Protein AF-Q0CHE9-F1 (afdb_monomer)

pLDDT: mean 89.94, std 14.81, range [29.67, 98.56]

InterPro domains:
  IPR002575 Aminoglycoside phosphotransferase [PF01636] (65-227)
  IPR011009 Protein kinase-like domain superfamily [SSF56112] (63-227)
  IPR051678 Aminoglycoside Phosphotransferase Enzymes [PTHR21310] (54-227)

Foldseek 3Di:
DDDDDDDDDPPQPPFAQDWDPDDPVVVVVVVVLCVPQVVPFDDDVQWTDSDPWKIKRKDLPDGSLVVVVQVVCVVQHPAAAWAWPTWDDDPNMIITMTTDFDFDQQPVCVVVDDPVLVVLQVVVVVVSVVSQFPDDDPPQFEAAGPRNHWDADPPQDDPDSTDDDDRYLLVVLCSSVVNDDDDPPPDPVVVVSVCCSPVDDDDDGGDPNDDDSRQWGDDRSHTNYRD

Sequence (227 aa):
MSPSQKGPSSTALVNASKPVNDNPLNRCLVLLAIKLLRRIRPRGGPVLMLTGGHCVKYGRRIHLSEAASMRFIAQHTSIPVPKVICAFTRSGSTYIVMERIKGDMLGKGWVRRSESSKQKLLSQLAEMICEMRDLQPPKDIGIASVDGGSLFDFRVPGPSIHFGPFDTIQDFHRHLRRGMEYESGFDPEVEELFKQQSSKSWPLVFTHGDLSSLNILARGDDIVGII

Nearest PDB structures (foldseek):
  6cav-assembly4_D  TM=6.157E-01  e=1.197E-05  Staphylococcus aureus
  6ch4-assembly4_D  TM=6.709E-01  e=4.931E-05  Staphylococcus aureus
  6cav-assembly3_C  TM=6.074E-01  e=4.931E-05  Staphylococcus aureus
  3o0g-assembly1_A  TM=4.456E-01  e=2.052E-02  Homo sapiens
  6oyt-assembly2_D  TM=3.798E-01  e=4.038E-02  Homo sapiens

Organism: Aspergillus terreus (strain NIH 2624 / FGSC A1156) (NCBI:txid341663)

Solvent-accessible surface area (backbone atoms only — not comparable to full-atom values): 13454 Å² total; per-residue (Å²): 139,81,84,78,78,78,71,84,72,92,72,84,75,81,35,69,55,68,66,34,74,72,44,74,65,53,56,49,53,54,53,50,48,48,70,70,38,66,88,80,37,65,68,58,91,54,33,38,43,75,54,94,53,30,28,35,40,45,35,70,90,47,58,49,53,60,56,49,43,36,53,50,45,56,73,76,47,89,55,46,46,52,52,74,68,30,26,43,76,56,96,75,25,23,38,39,32,24,43,47,74,87,54,45,39,46,56,68,63,48,90,78,51,54,68,70,49,50,50,50,38,51,51,54,50,50,52,48,52,48,60,45,40,67,44,76,67,61,95,92,57,47,53,48,33,95,65,62,17,55,36,78,45,86,86,54,76,66,102,44,51,58,45,66,53,24,80,39,72,66,56,47,52,30,45,75,49,75,64,60,72,94,65,92,86,57,59,71,71,56,50,48,51,54,45,56,68,69,75,53,88,75,85,79,54,52,74,85,88,67,83,45,47,79,28,28,23,26,51,92,65,41,81,61,30,49,104

Structure (mmCIF, N/CA/C/O backbone):
data_AF-Q0CHE9-F1
#
_entry.id   AF-Q0CHE9-F1
#
loop_
_atom_site.group_PDB
_atom_site.id
_atom_site.type_symbol
_atom_site.label_atom_id
_atom_site.label_alt_id
_atom_site.label_comp_id
_atom_site.label_asym_id
_atom_site.label_entity_id
_atom_site.label_seq_id
_atom_site.pdbx_PDB_ins_code
_atom_site.Cartn_x
_atom_site.Cartn_y
_atom_site.Cartn_z
_atom_site.occupancy
_atom_site.B_iso_or_equiv
_atom_site.auth_seq_id
_atom_site.auth_comp_id
_atom_site.auth_asym_id
_atom_site.auth_atom_id
_atom_site.pdbx_PDB_model_num
ATOM 1 N N . MET A 1 1 ? 0.578 5.363 -47.483 1.00 36.31 1 MET A N 1
ATOM 2 C CA . MET A 1 1 ? 0.113 4.108 -46.856 1.00 36.31 1 MET A CA 1
ATOM 3 C C . MET A 1 1 ? 0.530 4.161 -45.398 1.00 36.31 1 MET A C 1
ATOM 5 O O . MET A 1 1 ? 1.701 3.980 -45.103 1.00 36.31 1 MET A O 1
ATOM 9 N N . SER A 1 2 ? -0.388 4.555 -44.519 1.00 29.67 2 SER A N 1
ATOM 10 C CA . SER A 1 2 ? -0.112 4.735 -43.090 1.00 29.67 2 SER A CA 1
ATOM 11 C C . SER A 1 2 ? -0.180 3.378 -42.382 1.00 29.67 2 SER A C 1
ATOM 13 O O . SER A 1 2 ? -1.155 2.655 -42.605 1.00 29.67 2 SER A O 1
ATOM 15 N N . PRO A 1 3 ? 0.802 2.996 -41.548 1.00 35.50 3 PRO A N 1
ATOM 16 C CA . PRO A 1 3 ? 0.704 1.763 -40.793 1.00 35.50 3 PRO A CA 1
ATOM 17 C C . PRO A 1 3 ? -0.323 1.942 -39.675 1.00 35.50 3 PRO A C 1
ATOM 19 O O . PRO A 1 3 ? -0.205 2.807 -38.809 1.00 35.50 3 PRO A O 1
ATOM 22 N N . SER A 1 4 ? -1.357 1.110 -39.748 1.00 32.66 4 SER A N 1
ATOM 23 C CA . SER A 1 4 ? -2.424 0.977 -38.767 1.00 32.66 4 SER A CA 1
ATOM 24 C C . SER A 1 4 ? -1.825 0.684 -37.389 1.00 32.66 4 SER A C 1
ATOM 26 O O . SER A 1 4 ? -1.212 -0.366 -37.188 1.00 32.66 4 SER A O 1
ATOM 28 N N . GLN A 1 5 ? -2.011 1.596 -36.432 1.00 37.44 5 GLN A N 1
ATOM 29 C CA . GLN A 1 5 ? -1.742 1.322 -35.024 1.00 37.44 5 GLN A CA 1
ATOM 30 C C . GLN A 1 5 ? -2.678 0.193 -34.579 1.00 37.44 5 GLN A C 1
ATOM 32 O O . GLN A 1 5 ? -3.894 0.370 -34.487 1.00 37.44 5 GLN A O 1
ATOM 37 N N . LYS A 1 6 ? -2.116 -0.998 -34.356 1.00 36.12 6 LYS A N 1
ATOM 38 C CA . LYS A 1 6 ? -2.810 -2.080 -33.658 1.00 36.12 6 LYS A CA 1
ATOM 39 C C . LYS A 1 6 ? -3.107 -1.584 -32.245 1.00 36.12 6 LYS A C 1
ATOM 41 O O . LYS A 1 6 ? -2.185 -1.304 -31.483 1.00 36.12 6 LYS A O 1
ATOM 46 N N . GLY A 1 7 ? -4.393 -1.457 -31.922 1.00 35.84 7 GLY A N 1
ATOM 47 C CA . GLY A 1 7 ? -4.844 -1.249 -30.549 1.00 35.84 7 GLY A CA 1
ATOM 48 C C . GLY A 1 7 ? -4.351 -2.378 -29.632 1.00 35.84 7 GLY A C 1
ATOM 49 O O . GLY A 1 7 ? -3.999 -3.456 -30.123 1.00 35.84 7 GLY A O 1
ATOM 50 N N . PRO A 1 8 ? -4.297 -2.145 -28.311 1.00 34.53 8 PRO A N 1
ATOM 51 C CA . PRO A 1 8 ? -3.789 -3.133 -27.372 1.00 34.53 8 PRO A CA 1
ATOM 52 C C . PRO A 1 8 ? -4.601 -4.432 -27.469 1.00 34.53 8 PRO A C 1
ATOM 54 O O . PRO A 1 8 ? -5.832 -4.427 -27.422 1.00 34.53 8 PRO A O 1
ATOM 57 N N . SER A 1 9 ? -3.871 -5.536 -27.643 1.00 30.81 9 SER A N 1
ATOM 58 C CA . SER A 1 9 ? -4.376 -6.909 -27.679 1.00 30.81 9 SER A CA 1
ATOM 59 C C . SER A 1 9 ? -5.219 -7.220 -26.436 1.00 30.81 9 SER A C 1
ATOM 61 O O . SER A 1 9 ? -4.880 -6.816 -25.325 1.00 30.81 9 SER A O 1
ATOM 63 N N . SER A 1 10 ? -6.312 -7.965 -26.616 1.00 34.88 10 SER A N 1
ATOM 64 C CA . SER A 1 10 ? -7.342 -8.265 -25.611 1.00 34.88 10 SER A CA 1
ATOM 65 C C . SER A 1 10 ? -6.911 -9.249 -24.506 1.00 34.88 10 SER A C 1
ATOM 67 O O . SER A 1 10 ? -7.737 -9.992 -23.977 1.00 34.88 10 SER A O 1
ATOM 69 N N . THR A 1 11 ? -5.631 -9.284 -24.144 1.00 34.69 11 THR A N 1
ATOM 70 C CA . THR A 1 11 ? -5.063 -10.166 -23.110 1.00 34.69 11 THR A CA 1
ATOM 71 C C . THR A 1 11 ? -5.072 -9.558 -21.699 1.00 34.69 11 THR A C 1
ATOM 73 O O . THR A 1 11 ? -4.762 -10.248 -20.735 1.00 34.69 11 THR A O 1
ATOM 76 N N . ALA A 1 12 ? -5.512 -8.306 -21.531 1.00 37.25 12 ALA A N 1
ATOM 77 C CA . ALA A 1 12 ? -5.485 -7.582 -20.250 1.00 37.25 12 ALA A CA 1
ATOM 78 C C . ALA A 1 12 ? -6.557 -7.995 -19.207 1.00 37.25 12 ALA A C 1
ATOM 80 O O . ALA A 1 12 ? -6.624 -7.401 -18.134 1.00 37.25 12 ALA A O 1
ATOM 81 N N . LEU A 1 13 ? -7.406 -8.994 -19.483 1.00 38.00 13 LEU A N 1
ATOM 82 C CA . LEU A 1 13 ? -8.489 -9.417 -18.572 1.00 38.00 13 LEU A CA 1
ATOM 83 C C . LEU A 1 13 ? -8.139 -10.600 -17.651 1.00 38.00 13 LEU A C 1
ATOM 85 O O . LEU A 1 13 ? -8.986 -11.018 -16.864 1.00 38.00 13 LEU A O 1
ATOM 89 N N . VAL A 1 14 ? -6.925 -11.152 -17.723 1.00 45.91 14 VAL A N 1
ATOM 90 C CA . VAL A 1 14 ? -6.601 -12.422 -17.040 1.00 45.91 14 VAL A CA 1
ATOM 91 C C . VAL A 1 14 ? -6.345 -12.257 -15.529 1.00 45.91 14 VAL A C 1
ATOM 93 O O . VAL A 1 14 ? -6.576 -13.195 -14.771 1.00 45.91 14 VAL A O 1
ATOM 96 N N . ASN A 1 15 ? -6.001 -11.056 -15.053 1.00 60.44 15 ASN A N 1
ATOM 97 C CA . ASN A 1 15 ? -5.525 -10.837 -13.680 1.00 60.44 15 ASN A CA 1
ATOM 98 C C . ASN A 1 15 ? -6.320 -9.750 -12.937 1.00 60.44 15 ASN A C 1
ATOM 100 O O . ASN A 1 15 ? -5.794 -8.693 -12.598 1.00 60.44 15 ASN A O 1
ATOM 104 N N . ALA A 1 16 ? -7.615 -9.986 -12.713 1.00 74.19 16 ALA A N 1
ATOM 105 C CA . ALA A 1 16 ? -8.427 -9.126 -11.853 1.00 74.19 16 ALA A CA 1
ATOM 106 C C . ALA A 1 16 ? -8.504 -9.691 -10.426 1.00 74.19 16 ALA A C 1
ATOM 108 O O . ALA A 1 16 ? -8.887 -10.847 -10.219 1.00 74.19 16 ALA A O 1
ATOM 109 N N . SER A 1 17 ? -8.198 -8.849 -9.437 1.00 87.12 17 SER A N 1
ATOM 110 C CA . SER A 1 17 ? -8.283 -9.191 -8.016 1.00 87.12 17 SER A CA 1
ATOM 111 C C . SER A 1 17 ? -9.635 -9.785 -7.653 1.00 87.12 17 SER A C 1
ATOM 113 O O . SER A 1 17 ? -10.692 -9.215 -7.937 1.00 87.12 17 SER A O 1
ATOM 115 N N . LYS A 1 18 ? -9.595 -10.935 -6.980 1.00 93.00 18 LYS A N 1
ATOM 116 C CA . LYS A 1 18 ? -10.798 -11.677 -6.608 1.00 93.00 18 LYS A CA 1
ATOM 117 C C . LYS A 1 18 ? -11.486 -11.042 -5.392 1.00 93.00 18 LYS A C 1
ATOM 119 O O . LYS A 1 18 ? -10.805 -10.560 -4.483 1.00 93.00 18 LYS A O 1
ATOM 124 N N . PRO A 1 19 ? -12.828 -11.087 -5.325 1.00 95.38 19 PRO A N 1
ATOM 125 C CA . PRO A 1 19 ? -13.565 -10.758 -4.112 1.00 95.38 19 PRO A CA 1
ATOM 126 C C . PRO A 1 19 ? -13.130 -11.620 -2.915 1.00 95.38 19 PRO A C 1
ATOM 128 O O . PRO A 1 19 ? -12.637 -12.738 -3.071 1.00 95.38 19 PRO A O 1
ATOM 131 N N . VAL A 1 20 ? -13.351 -11.116 -1.702 1.00 96.94 20 VAL A N 1
ATOM 132 C CA . VAL A 1 20 ? -13.018 -11.790 -0.438 1.00 96.94 20 VAL A CA 1
ATOM 133 C C . VAL A 1 20 ? -14.298 -11.996 0.355 1.00 96.94 20 VAL A C 1
ATOM 135 O O . VAL A 1 20 ? -15.003 -11.027 0.623 1.00 96.94 20 VAL A O 1
ATOM 138 N N . ASN A 1 21 ? -14.594 -13.239 0.750 1.00 96.25 21 ASN A N 1
ATOM 139 C CA . ASN A 1 21 ? -15.812 -13.599 1.493 1.00 96.25 21 ASN A CA 1
ATOM 140 C C . ASN A 1 21 ? -17.092 -13.006 0.874 1.00 96.25 21 ASN A C 1
ATOM 142 O O . ASN A 1 21 ? -17.998 -12.551 1.575 1.00 96.25 21 ASN A O 1
ATOM 146 N N . ASP A 1 22 ? -17.156 -12.991 -0.455 1.00 95.94 22 ASP A N 1
ATOM 147 C CA . ASP A 1 22 ? -18.251 -12.391 -1.199 1.00 95.94 22 ASP A CA 1
ATOM 148 C C . ASP A 1 22 ? -19.427 -13.363 -1.323 1.00 95.94 22 ASP A C 1
ATOM 150 O O . ASP A 1 22 ? -19.391 -14.325 -2.086 1.00 95.94 22 ASP A O 1
ATOM 154 N N . ASN A 1 23 ? -20.476 -13.120 -0.542 1.00 95.81 23 ASN A N 1
ATOM 155 C CA . ASN A 1 23 ? -21.711 -13.892 -0.581 1.00 95.81 23 ASN A CA 1
ATOM 156 C C . ASN A 1 23 ? -22.932 -12.978 -0.352 1.00 95.81 23 ASN A C 1
ATOM 158 O O . ASN A 1 23 ? -22.783 -11.855 0.151 1.00 95.81 23 ASN A O 1
ATOM 162 N N . PRO A 1 24 ? -24.154 -13.423 -0.710 1.00 96.06 24 PRO A N 1
ATOM 163 C CA . PRO A 1 24 ? -25.357 -12.594 -0.616 1.00 96.06 24 PRO A CA 1
ATOM 164 C C . PRO A 1 24 ? -25.622 -12.035 0.787 1.00 96.06 24 PRO A C 1
ATOM 166 O O . PRO A 1 24 ? -26.036 -10.880 0.912 1.00 96.06 24 PRO A O 1
ATOM 169 N N . LEU A 1 25 ? -25.337 -12.818 1.832 1.00 96.12 25 LEU A N 1
ATOM 170 C CA . LEU A 1 25 ? -25.510 -12.405 3.222 1.00 96.12 25 LEU A CA 1
ATOM 171 C C . LEU A 1 25 ? -24.563 -11.250 3.567 1.00 96.12 25 LEU A C 1
ATOM 173 O O . LEU A 1 25 ? -25.020 -10.190 3.990 1.00 96.12 25 LEU A O 1
ATOM 177 N N . ASN A 1 26 ? -23.266 -11.408 3.303 1.00 95.19 26 ASN A N 1
ATOM 178 C CA . ASN A 1 26 ? -22.257 -10.380 3.552 1.00 95.19 26 ASN A CA 1
ATOM 179 C C . ASN A 1 26 ? -22.551 -9.099 2.767 1.00 95.19 26 ASN A C 1
ATOM 181 O O . ASN A 1 26 ? -22.515 -8.006 3.334 1.00 95.19 26 ASN A O 1
ATOM 185 N N . ARG A 1 27 ? -22.926 -9.216 1.488 1.00 96.88 27 ARG A N 1
ATOM 186 C CA . ARG A 1 27 ? -23.344 -8.062 0.677 1.00 96.88 27 ARG A CA 1
ATOM 187 C C . ARG A 1 27 ? -24.521 -7.327 1.315 1.00 96.88 27 ARG A C 1
ATOM 189 O O . ARG A 1 27 ? -24.499 -6.100 1.410 1.00 96.88 27 ARG A O 1
ATOM 196 N N . CYS A 1 28 ? -25.548 -8.063 1.739 1.00 97.25 28 CYS A N 1
ATOM 197 C CA . CYS A 1 28 ? -26.735 -7.489 2.366 1.00 97.25 28 CYS A CA 1
ATOM 198 C C . CYS A 1 28 ? -26.383 -6.773 3.679 1.00 97.25 28 CYS A C 1
ATOM 200 O O . CYS A 1 28 ? -26.715 -5.596 3.839 1.00 97.25 28 CYS A O 1
ATOM 202 N N . LEU A 1 29 ? -25.635 -7.439 4.565 1.00 96.88 29 LEU A N 1
ATOM 203 C CA . LEU A 1 29 ? -25.213 -6.900 5.860 1.00 96.88 29 LEU A CA 1
ATOM 204 C C . LEU A 1 29 ? -24.399 -5.612 5.712 1.00 96.88 29 LEU A C 1
ATOM 206 O O . LEU A 1 29 ? -24.681 -4.629 6.393 1.00 96.88 29 LEU A O 1
ATOM 210 N N . VAL A 1 30 ? -23.432 -5.579 4.792 1.00 97.06 30 VAL A N 1
ATOM 211 C CA . VAL A 1 30 ? -22.589 -4.394 4.565 1.00 97.06 30 VAL A CA 1
ATOM 212 C C . VAL A 1 30 ? -23.412 -3.209 4.079 1.00 97.06 30 VAL A C 1
ATOM 214 O O . VAL A 1 30 ? -23.264 -2.094 4.580 1.00 97.06 30 VAL A O 1
ATOM 217 N N . LEU A 1 31 ? -24.313 -3.428 3.125 1.00 97.38 31 LEU A N 1
ATOM 218 C CA . LEU A 1 31 ? -25.124 -2.350 2.563 1.00 97.38 31 LEU A CA 1
ATOM 219 C C . LEU A 1 31 ? -26.165 -1.838 3.555 1.00 97.38 31 LEU A C 1
ATOM 221 O O . LEU A 1 31 ? -26.396 -0.630 3.625 1.00 97.38 31 LEU A O 1
ATOM 225 N N . LEU A 1 32 ? -26.753 -2.735 4.348 1.00 97.19 32 LEU A N 1
ATOM 226 C CA . LEU A 1 32 ? -27.648 -2.374 5.439 1.00 97.19 32 LEU A CA 1
ATOM 227 C C . LEU A 1 32 ? -26.900 -1.573 6.512 1.00 97.19 32 LEU A C 1
ATOM 229 O O . LEU A 1 32 ? -27.356 -0.491 6.884 1.00 97.19 32 LEU A O 1
ATOM 233 N N . ALA A 1 33 ? -25.712 -2.024 6.925 1.00 96.75 33 ALA A N 1
ATOM 234 C CA . ALA A 1 33 ? -24.865 -1.303 7.870 1.00 96.75 33 ALA A CA 1
ATOM 235 C C . ALA A 1 33 ? -24.508 0.099 7.354 1.00 96.75 33 ALA A C 1
ATOM 237 O O . ALA A 1 33 ? -24.678 1.076 8.076 1.00 96.75 33 ALA A O 1
ATOM 238 N N . ILE A 1 34 ? -24.107 0.246 6.086 1.00 96.69 34 ILE A N 1
ATOM 239 C CA . ILE A 1 34 ? -23.849 1.565 5.485 1.00 96.69 34 ILE A CA 1
ATOM 240 C C . ILE A 1 34 ? -25.116 2.426 5.494 1.00 96.69 34 ILE A C 1
ATOM 242 O O . ILE A 1 34 ? -25.058 3.594 5.878 1.00 96.69 34 ILE A O 1
ATOM 246 N N . LYS A 1 35 ? -26.266 1.877 5.085 1.00 96.56 35 LYS A N 1
ATOM 247 C CA . LYS A 1 35 ? -27.534 2.620 5.021 1.00 96.56 35 LYS A CA 1
ATOM 248 C C . LYS A 1 35 ? -27.931 3.180 6.388 1.00 96.56 35 LYS A C 1
ATOM 250 O O . LYS A 1 35 ? -28.336 4.341 6.451 1.00 96.56 35 LYS A O 1
ATOM 255 N N . LEU A 1 36 ? -27.786 2.378 7.443 1.00 96.81 36 LEU A N 1
ATOM 256 C CA . LEU A 1 36 ? -28.131 2.745 8.817 1.00 96.81 36 LEU A CA 1
ATOM 257 C C . LEU A 1 36 ? -27.099 3.689 9.449 1.00 96.81 36 LEU A C 1
ATOM 259 O O . LEU A 1 36 ? -27.465 4.666 10.095 1.00 96.81 36 LEU A O 1
ATOM 263 N N . LEU A 1 37 ? -25.806 3.427 9.245 1.00 96.19 37 LEU A N 1
ATOM 264 C CA . LEU A 1 37 ? -24.739 4.065 10.017 1.00 96.19 37 LEU A CA 1
ATOM 265 C C . LEU A 1 37 ? -24.151 5.319 9.364 1.00 96.19 37 LEU A C 1
ATOM 267 O O . LEU A 1 37 ? -23.598 6.159 10.071 1.00 96.19 37 LEU A O 1
ATOM 271 N N . ARG A 1 38 ? -24.278 5.498 8.040 1.00 94.44 38 ARG A N 1
ATOM 272 C CA . ARG A 1 38 ? -23.602 6.592 7.306 1.00 94.44 38 ARG A CA 1
ATOM 273 C C . ARG A 1 38 ? -23.920 8.008 7.796 1.00 94.44 38 ARG A C 1
ATOM 275 O O . ARG A 1 38 ? -23.158 8.914 7.489 1.00 94.44 38 ARG A O 1
ATOM 282 N N . ARG A 1 39 ? -25.055 8.208 8.478 1.00 92.94 39 ARG A N 1
ATOM 283 C CA . ARG A 1 39 ? -25.493 9.519 8.994 1.00 92.94 39 ARG A CA 1
ATOM 284 C C . ARG A 1 39 ? -25.040 9.796 10.427 1.00 92.94 39 ARG A C 1
ATOM 286 O O . ARG A 1 39 ? -25.032 10.949 10.829 1.00 92.94 39 ARG A O 1
ATOM 293 N N . ILE A 1 40 ? -24.701 8.755 11.184 1.00 94.19 40 ILE A N 1
ATOM 294 C CA . ILE A 1 40 ? -24.434 8.847 12.629 1.00 94.19 40 ILE A CA 1
ATOM 295 C C . ILE A 1 40 ? -22.995 8.486 12.994 1.00 94.19 40 ILE A C 1
ATOM 297 O O . ILE A 1 40 ? -22.539 8.787 14.093 1.00 94.19 40 ILE A O 1
ATOM 301 N N . ARG A 1 41 ? -22.270 7.809 12.098 1.00 93.44 41 ARG A N 1
ATOM 302 C CA . ARG A 1 41 ? -20.895 7.382 12.343 1.00 93.44 41 ARG A CA 1
ATOM 303 C C . ARG A 1 41 ? -19.886 8.289 11.641 1.00 93.44 41 ARG A C 1
ATOM 305 O O . ARG A 1 41 ? -20.161 8.756 10.536 1.00 93.44 41 ARG A O 1
ATOM 312 N N . PRO A 1 42 ? -18.691 8.476 12.236 1.00 90.12 42 PRO A N 1
ATOM 313 C CA . PRO A 1 42 ? -17.615 9.227 11.606 1.00 90.12 42 PRO A CA 1
ATOM 314 C C . PRO A 1 42 ? -17.239 8.664 10.233 1.00 90.12 42 PRO A C 1
ATOM 316 O O . PRO A 1 42 ? -17.166 7.443 10.040 1.00 90.12 42 PRO A O 1
ATOM 319 N N . ARG A 1 43 ? -16.941 9.575 9.305 1.00 90.31 43 ARG A N 1
ATOM 320 C CA . ARG A 1 43 ? -16.473 9.274 7.954 1.00 90.31 43 ARG A CA 1
ATOM 321 C C . ARG A 1 43 ? -15.207 10.076 7.661 1.00 90.31 43 ARG A C 1
ATOM 323 O O . ARG A 1 43 ? -15.172 11.272 7.924 1.00 90.31 43 ARG A O 1
ATOM 330 N N . GLY A 1 44 ? -14.201 9.423 7.089 1.00 84.38 44 GLY A N 1
ATOM 331 C CA . GLY A 1 44 ? -13.000 10.061 6.549 1.00 84.38 44 GLY A CA 1
ATOM 332 C C . GLY A 1 44 ? -12.853 9.684 5.081 1.00 84.38 44 GLY A C 1
ATOM 333 O O .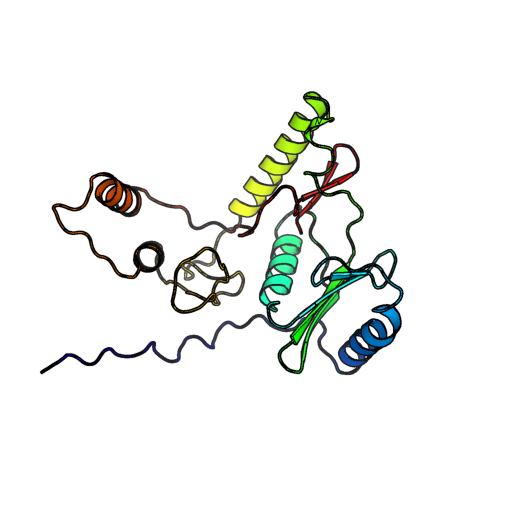 GLY A 1 44 ? -12.614 8.519 4.770 1.00 84.38 44 GLY A O 1
ATOM 334 N N . GLY A 1 45 ? -13.065 10.637 4.169 1.00 88.88 45 GLY A N 1
ATOM 335 C CA . GLY A 1 45 ? -13.032 10.378 2.726 1.00 88.88 45 GLY A CA 1
ATOM 336 C C . GLY A 1 45 ? -13.945 9.203 2.318 1.00 88.88 45 GLY A C 1
ATOM 337 O O . GLY A 1 45 ? -15.162 9.271 2.535 1.00 88.88 45 GLY A O 1
ATOM 338 N N . PRO A 1 46 ? -13.409 8.118 1.727 1.00 93.12 46 PRO A N 1
ATOM 339 C CA . PRO A 1 46 ? -14.194 6.945 1.349 1.00 93.12 46 PRO A CA 1
ATOM 340 C C . PRO A 1 46 ? -14.441 5.935 2.489 1.00 93.12 46 PRO A C 1
ATOM 342 O O . PRO A 1 46 ? -15.105 4.924 2.258 1.00 93.12 46 PRO A O 1
ATOM 345 N N . VAL A 1 47 ? -13.931 6.176 3.701 1.00 96.19 47 VAL A N 1
ATOM 346 C CA . VAL A 1 47 ? -13.990 5.235 4.833 1.00 96.19 47 VAL A CA 1
ATOM 347 C C . VAL A 1 47 ? -15.090 5.622 5.822 1.00 96.19 47 VAL A C 1
ATOM 349 O O . VAL A 1 47 ? -15.130 6.751 6.309 1.00 96.19 47 VAL A O 1
ATOM 352 N N . LEU A 1 48 ? -15.965 4.672 6.162 1.00 97.31 48 LEU A N 1
ATOM 353 C CA . LEU A 1 48 ? -17.009 4.790 7.185 1.00 97.31 48 LEU A CA 1
ATOM 354 C C . LEU A 1 48 ? -16.697 3.875 8.379 1.00 97.31 48 LEU A C 1
ATOM 356 O O . LEU A 1 48 ? -16.494 2.673 8.210 1.00 97.31 48 LEU A O 1
ATOM 360 N N . MET A 1 49 ? -16.716 4.424 9.596 1.00 96.44 49 MET A N 1
ATOM 361 C CA . MET A 1 49 ? -16.456 3.660 10.823 1.00 96.44 49 MET A CA 1
ATOM 362 C C . MET A 1 49 ? -17.711 2.905 11.283 1.00 96.44 49 MET A C 1
ATOM 364 O O . MET A 1 49 ? -18.595 3.489 11.909 1.00 96.44 49 MET A O 1
ATOM 368 N N . LEU A 1 50 ? -17.787 1.599 11.019 1.00 95.12 50 LEU A N 1
ATOM 369 C CA . LEU A 1 50 ? -18.952 0.776 11.362 1.00 95.12 50 LEU A CA 1
ATOM 370 C C . LEU A 1 50 ? -19.077 0.589 12.880 1.00 95.12 50 LEU A C 1
ATOM 372 O O . LEU A 1 50 ? -20.114 0.887 13.464 1.00 95.12 50 LEU A O 1
ATOM 376 N N . THR A 1 51 ? -17.993 0.173 13.536 1.00 93.88 51 THR A N 1
ATOM 377 C CA . THR A 1 51 ? -17.944 -0.057 14.990 1.00 93.88 51 THR A CA 1
ATOM 378 C C . THR A 1 51 ? -16.669 0.547 15.589 1.00 93.88 51 THR A C 1
ATOM 380 O O . THR A 1 51 ? -15.983 1.345 14.945 1.00 93.88 51 THR A O 1
ATOM 383 N N . GLY A 1 52 ? -16.354 0.226 16.849 1.00 91.75 52 GLY A N 1
ATOM 384 C CA . GLY A 1 52 ? -15.056 0.553 17.446 1.00 91.75 52 GLY A CA 1
ATOM 385 C C . GLY A 1 52 ? -13.883 -0.255 16.872 1.00 91.75 52 GLY A C 1
ATOM 386 O O . GLY A 1 52 ? -12.743 0.178 17.026 1.00 91.75 52 GLY A O 1
ATOM 387 N N . GLY A 1 53 ? -14.159 -1.389 16.217 1.00 95.44 53 GLY A N 1
ATOM 388 C CA . GLY A 1 53 ? -13.154 -2.319 15.687 1.00 95.44 53 GLY A CA 1
ATOM 389 C C . GLY A 1 53 ? -13.226 -2.563 14.179 1.00 95.44 53 GLY A C 1
ATOM 390 O O . GLY A 1 53 ? -12.333 -3.202 13.645 1.00 95.44 53 GLY A O 1
ATOM 391 N N . HIS A 1 54 ? -14.236 -2.041 13.477 1.00 96.81 54 HIS A N 1
ATOM 392 C CA . HIS A 1 54 ? -14.427 -2.286 12.043 1.00 96.81 54 HIS A CA 1
ATOM 393 C C . HIS A 1 54 ? -14.767 -1.009 11.279 1.00 96.81 54 HIS A C 1
ATOM 395 O O . HIS A 1 54 ? -15.488 -0.136 11.780 1.00 96.81 54 HIS A O 1
ATOM 401 N N . CYS A 1 55 ? -14.311 -0.936 10.034 1.00 97.56 55 CYS A N 1
ATOM 402 C CA . CYS A 1 55 ? -14.678 0.102 9.082 1.00 97.56 55 CYS A CA 1
ATOM 403 C C . CYS A 1 55 ? -14.951 -0.492 7.696 1.00 97.56 55 CYS A C 1
ATOM 405 O O . CYS A 1 55 ? -14.647 -1.652 7.417 1.00 97.56 55 CYS A O 1
ATOM 407 N N . VAL A 1 56 ? -15.570 0.311 6.832 1.00 98.25 56 VAL A N 1
ATOM 408 C CA . VAL A 1 56 ? -15.746 -0.014 5.418 1.00 98.25 56 VAL A CA 1
ATOM 409 C C . VAL A 1 56 ? -15.215 1.121 4.558 1.00 98.25 56 VAL A C 1
ATOM 411 O O . VAL A 1 56 ? -15.638 2.269 4.706 1.00 98.25 56 VAL A O 1
ATOM 414 N N . LYS A 1 57 ? -14.299 0.799 3.649 1.00 98.00 57 LYS A N 1
ATOM 415 C CA . LYS A 1 57 ? -13.835 1.679 2.576 1.00 98.00 57 LYS A CA 1
ATOM 416 C C . LYS A 1 57 ? -14.653 1.357 1.331 1.00 98.00 57 LYS A C 1
ATOM 418 O O . LYS A 1 57 ? -14.705 0.199 0.922 1.00 98.00 57 LYS A O 1
ATOM 423 N N . TYR A 1 58 ? -15.357 2.338 0.761 1.00 97.44 58 TYR A N 1
ATOM 424 C CA . TYR A 1 58 ? -16.181 2.074 -0.421 1.00 97.44 58 TYR A CA 1
ATOM 425 C C . TYR A 1 58 ? -16.340 3.258 -1.376 1.00 97.44 58 TYR A C 1
ATOM 427 O O . TYR A 1 58 ? -16.380 4.421 -0.966 1.00 97.44 58 TYR A O 1
ATOM 435 N N . GLY A 1 59 ? -16.459 2.949 -2.669 1.00 96.00 59 GLY A N 1
ATOM 436 C CA . GLY A 1 59 ? -16.596 3.940 -3.734 1.00 96.00 59 GLY A CA 1
ATOM 437 C C . GLY A 1 59 ? -16.265 3.395 -5.123 1.00 96.00 59 GLY A C 1
ATOM 438 O O . GLY A 1 59 ? -15.879 2.239 -5.277 1.00 96.00 59 GLY A O 1
ATOM 439 N N . ARG A 1 60 ? -16.420 4.247 -6.144 1.00 92.94 60 ARG A N 1
ATOM 440 C CA . ARG A 1 60 ? -16.161 3.901 -7.557 1.00 92.94 60 ARG A CA 1
ATOM 441 C C . ARG A 1 60 ? -14.676 3.866 -7.935 1.00 92.94 60 ARG A C 1
ATOM 443 O O . ARG A 1 60 ? -14.332 3.276 -8.944 1.00 92.94 60 ARG A O 1
ATOM 450 N N . ARG A 1 61 ? -13.821 4.525 -7.146 1.00 90.12 61 ARG A N 1
ATOM 451 C CA . ARG A 1 61 ? -12.358 4.596 -7.344 1.00 90.12 61 ARG A CA 1
ATOM 452 C C . ARG A 1 61 ? -11.586 3.649 -6.420 1.00 90.12 61 ARG A C 1
ATOM 454 O O . ARG A 1 61 ? -10.407 3.853 -6.189 1.00 90.12 61 ARG A O 1
ATOM 461 N N . ILE A 1 62 ? -12.288 2.705 -5.799 1.00 92.69 62 ILE A N 1
ATOM 462 C CA . ILE A 1 62 ? -11.689 1.702 -4.920 1.00 92.69 62 ILE A CA 1
ATOM 463 C C . ILE A 1 62 ? -11.677 0.397 -5.684 1.00 92.69 62 ILE A C 1
ATOM 465 O O . ILE A 1 62 ? -12.666 0.038 -6.331 1.00 92.69 62 ILE A O 1
ATOM 469 N N . HIS A 1 63 ? -10.564 -0.311 -5.595 1.00 92.62 63 HIS A N 1
ATOM 470 C CA . HIS A 1 63 ? -10.316 -1.509 -6.378 1.00 92.62 63 HIS A CA 1
ATOM 471 C C . HIS A 1 63 ? -10.102 -2.706 -5.458 1.00 92.62 63 HIS A C 1
ATOM 473 O O . HIS A 1 63 ? -9.593 -2.571 -4.347 1.00 92.62 63 HIS A O 1
ATOM 479 N N . LEU A 1 64 ? -10.495 -3.898 -5.916 1.00 95.56 64 LEU A N 1
ATOM 480 C CA . LEU A 1 64 ? -10.267 -5.136 -5.163 1.00 95.56 64 LEU A CA 1
ATOM 481 C C . LEU A 1 64 ? -8.770 -5.425 -4.969 1.00 95.56 64 LEU A C 1
ATOM 483 O O . LEU A 1 64 ? -8.416 -6.112 -4.014 1.00 95.56 64 LEU A O 1
ATOM 487 N N . SER A 1 65 ? -7.905 -4.839 -5.804 1.00 94.19 65 SER A N 1
ATOM 488 C CA . SER A 1 65 ? -6.452 -4.880 -5.638 1.00 94.19 65 SER A CA 1
ATOM 489 C C . SER A 1 65 ? -5.980 -4.259 -4.328 1.00 94.19 65 SER A C 1
ATOM 491 O O . SER A 1 65 ? -5.023 -4.758 -3.755 1.00 94.19 65 SER A O 1
ATOM 493 N N . GLU A 1 66 ? -6.689 -3.275 -3.764 1.00 95.56 66 GLU A N 1
ATOM 494 C CA . GLU A 1 66 ? -6.371 -2.765 -2.422 1.00 95.56 66 GLU A CA 1
ATOM 495 C C . GLU A 1 66 ? -6.550 -3.855 -1.351 1.00 95.56 66 GLU A C 1
ATOM 497 O O . GLU A 1 66 ? -5.707 -4.031 -0.472 1.00 95.56 66 GLU A O 1
ATOM 502 N N . ALA A 1 67 ? -7.637 -4.631 -1.441 1.00 97.19 67 ALA A N 1
ATOM 503 C CA . ALA A 1 67 ? -7.887 -5.745 -0.532 1.00 97.19 67 ALA A CA 1
ATOM 504 C C . ALA A 1 67 ? -6.898 -6.898 -0.752 1.00 97.19 67 ALA A C 1
ATOM 506 O O . ALA A 1 67 ? -6.470 -7.531 0.215 1.00 97.19 67 ALA A O 1
ATOM 507 N N . ALA A 1 68 ? -6.524 -7.163 -2.007 1.00 96.62 68 ALA A N 1
ATOM 508 C CA . ALA A 1 68 ? -5.504 -8.149 -2.339 1.00 96.62 68 ALA A CA 1
ATOM 509 C C . ALA A 1 68 ? -4.134 -7.754 -1.765 1.00 96.62 68 ALA A C 1
ATOM 511 O O . ALA A 1 68 ? -3.503 -8.586 -1.119 1.00 96.62 68 ALA A O 1
ATOM 512 N N . SER A 1 69 ? -3.726 -6.486 -1.893 1.00 96.56 69 SER A N 1
ATOM 513 C CA . SER A 1 69 ? -2.453 -5.978 -1.364 1.00 96.56 69 SER A CA 1
ATOM 514 C C . SER A 1 69 ? -2.378 -6.088 0.157 1.00 96.56 69 SER A C 1
ATOM 516 O O . SER A 1 69 ? -1.392 -6.603 0.678 1.00 96.56 69 SER A O 1
ATOM 518 N N . MET A 1 70 ? -3.435 -5.694 0.879 1.00 97.75 70 MET A N 1
ATOM 519 C CA . MET A 1 70 ? -3.480 -5.851 2.341 1.00 97.75 70 MET A CA 1
ATOM 520 C C . MET A 1 70 ? -3.356 -7.318 2.762 1.00 97.75 70 MET A C 1
ATOM 522 O O . MET A 1 70 ? -2.626 -7.640 3.695 1.00 97.75 70 MET A O 1
ATOM 526 N N . ARG A 1 71 ? -4.044 -8.233 2.066 1.00 97.94 71 ARG A N 1
ATOM 527 C CA . ARG A 1 71 ? -3.943 -9.668 2.362 1.00 97.94 71 ARG A CA 1
ATOM 528 C C . ARG A 1 71 ? -2.560 -10.227 2.050 1.00 97.94 71 ARG A C 1
ATOM 530 O O . ARG A 1 71 ? -2.068 -11.029 2.832 1.00 97.94 71 ARG A O 1
ATOM 537 N N . PHE A 1 72 ? -1.958 -9.814 0.939 1.00 97.19 72 PHE A N 1
ATOM 538 C CA . PHE A 1 72 ? -0.621 -10.243 0.549 1.00 97.19 72 PHE A CA 1
ATOM 539 C C . PHE A 1 72 ? 0.417 -9.808 1.587 1.00 97.19 72 PHE A C 1
ATOM 541 O O . PHE A 1 72 ? 1.139 -10.653 2.104 1.00 97.19 72 PHE A O 1
ATOM 548 N N . ILE A 1 73 ? 0.420 -8.532 1.981 1.00 98.00 73 ILE A N 1
ATOM 549 C CA . ILE A 1 73 ? 1.340 -8.009 3.001 1.00 98.00 73 ILE A CA 1
ATOM 550 C C . ILE A 1 73 ? 1.145 -8.714 4.346 1.00 98.00 73 ILE A C 1
ATOM 552 O O . ILE A 1 73 ? 2.117 -9.196 4.921 1.00 98.00 73 ILE A O 1
ATOM 556 N N . ALA A 1 74 ? -0.101 -8.879 4.802 1.00 97.62 74 ALA A N 1
ATOM 557 C CA . ALA A 1 74 ? -0.395 -9.572 6.059 1.00 97.62 74 ALA A CA 1
ATOM 558 C C . ALA A 1 74 ? 0.028 -11.053 6.074 1.00 97.62 74 ALA A C 1
ATOM 560 O O . ALA 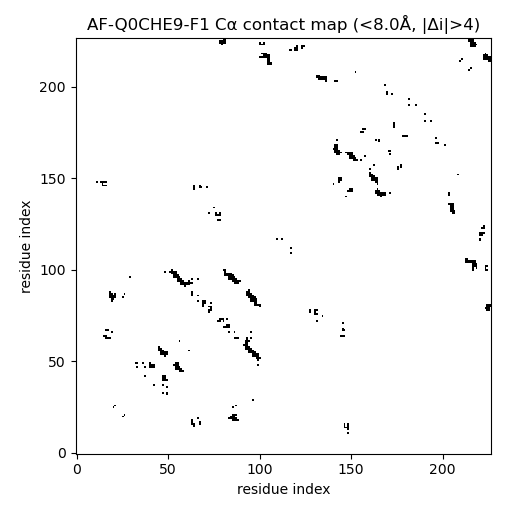A 1 74 ? 0.163 -11.640 7.143 1.00 97.62 74 ALA A O 1
ATOM 561 N N . GLN A 1 75 ? 0.161 -11.685 4.904 1.00 97.38 75 GLN A N 1
ATOM 562 C CA . GLN A 1 75 ? 0.558 -13.090 4.782 1.00 97.38 75 GLN A CA 1
ATOM 563 C C . GLN A 1 75 ? 2.072 -13.288 4.697 1.00 97.38 75 GLN A C 1
ATOM 565 O O . GLN A 1 75 ? 2.546 -14.360 5.062 1.00 97.38 75 GLN A O 1
ATOM 570 N N . HIS A 1 76 ? 2.810 -12.295 4.198 1.00 97.81 76 HIS A N 1
ATOM 571 C CA . HIS A 1 76 ? 4.227 -12.449 3.852 1.00 97.81 76 HIS A CA 1
ATOM 572 C C . HIS A 1 76 ? 5.158 -11.557 4.677 1.00 97.81 76 HIS A C 1
ATOM 574 O O . HIS A 1 76 ? 6.369 -11.664 4.527 1.00 97.81 76 HIS A O 1
ATOM 580 N N . THR A 1 77 ? 4.612 -10.687 5.529 1.00 98.25 77 THR A N 1
ATOM 581 C CA . THR A 1 77 ? 5.391 -9.752 6.349 1.00 98.25 77 THR A CA 1
ATOM 582 C C . THR A 1 77 ? 4.798 -9.602 7.750 1.00 98.25 77 THR A C 1
ATOM 584 O O . THR A 1 77 ? 3.646 -9.964 8.000 1.00 98.25 77 THR A O 1
ATOM 587 N N . SER A 1 78 ? 5.573 -9.009 8.652 1.00 97.69 78 SER A N 1
ATOM 588 C CA . SER A 1 78 ? 5.174 -8.581 9.991 1.00 97.69 78 SER A CA 1
ATOM 589 C C . SER A 1 78 ? 4.480 -7.211 10.010 1.00 97.69 78 SER A C 1
ATOM 591 O O . SER A 1 78 ? 3.990 -6.774 11.056 1.00 97.69 78 SER A O 1
ATOM 593 N N . ILE A 1 79 ? 4.411 -6.534 8.858 1.00 98.31 79 ILE A N 1
ATOM 594 C CA . ILE A 1 79 ? 3.899 -5.169 8.738 1.00 98.31 79 ILE A CA 1
ATOM 595 C C . ILE A 1 79 ? 2.422 -5.129 9.146 1.00 98.31 79 ILE A C 1
ATOM 597 O O . ILE A 1 79 ? 1.585 -5.824 8.555 1.00 98.31 79 ILE A O 1
ATOM 601 N N . PRO A 1 80 ? 2.050 -4.277 10.117 1.00 97.75 80 PRO A N 1
ATOM 602 C CA . PRO A 1 80 ? 0.667 -4.168 10.534 1.00 97.75 80 PRO A CA 1
ATOM 603 C C . PRO A 1 80 ? -0.155 -3.475 9.442 1.00 97.75 80 PRO A C 1
ATOM 605 O O . PRO A 1 80 ? 0.028 -2.294 9.153 1.00 97.75 80 PRO A O 1
ATOM 608 N N . VAL A 1 81 ? -1.106 -4.202 8.861 1.00 98.12 81 VAL A N 1
ATOM 609 C CA . VAL A 1 81 ? -2.068 -3.689 7.873 1.00 98.12 81 VAL A CA 1
ATOM 610 C C . VAL A 1 81 ? -3.498 -4.058 8.277 1.00 98.12 81 VAL A C 1
ATOM 612 O O . VAL A 1 81 ? -3.697 -5.009 9.041 1.00 98.12 81 VAL A O 1
ATOM 615 N N . PRO A 1 82 ? -4.532 -3.332 7.809 1.00 97.81 82 PRO A N 1
ATOM 616 C CA . PRO A 1 82 ? -5.912 -3.667 8.134 1.00 97.81 82 PRO A CA 1
ATOM 617 C C . PRO A 1 82 ? -6.278 -5.077 7.658 1.00 97.81 82 PRO A C 1
ATOM 619 O O . PRO A 1 82 ? -6.170 -5.410 6.476 1.00 97.81 82 PRO A O 1
ATOM 622 N N . LYS A 1 83 ? -6.780 -5.915 8.568 1.00 97.94 83 LYS A N 1
ATOM 623 C CA . LYS A 1 83 ? -7.241 -7.256 8.204 1.00 97.94 83 LYS A CA 1
ATOM 624 C C . LYS A 1 83 ? -8.541 -7.171 7.412 1.00 97.94 83 LYS A C 1
ATOM 626 O O . LYS A 1 83 ? -9.562 -6.701 7.918 1.00 97.94 83 LYS A O 1
ATOM 631 N N . VAL A 1 84 ? -8.514 -7.660 6.175 1.00 98.31 84 VAL A N 1
ATOM 632 C CA . VAL A 1 84 ? -9.689 -7.707 5.296 1.00 98.31 84 VAL A CA 1
ATOM 633 C C . VAL A 1 84 ? -10.657 -8.790 5.767 1.00 98.31 84 VAL A C 1
ATOM 635 O O . VAL A 1 84 ? -10.306 -9.966 5.841 1.00 98.31 84 VAL A O 1
ATOM 638 N N . ILE A 1 85 ? -11.899 -8.393 6.036 1.00 97.94 85 ILE A N 1
ATOM 639 C CA . ILE A 1 85 ? -12.994 -9.288 6.433 1.00 97.94 85 ILE A CA 1
ATOM 640 C C . ILE A 1 85 ? -13.810 -9.700 5.210 1.00 97.94 85 ILE A C 1
ATOM 642 O O . ILE A 1 85 ? -14.169 -10.866 5.059 1.00 97.94 85 ILE A O 1
ATOM 646 N N . CYS A 1 86 ? -14.125 -8.739 4.342 1.00 97.44 86 CYS A N 1
ATOM 647 C CA . CYS A 1 86 ? -14.942 -8.944 3.152 1.00 97.44 86 CYS A CA 1
ATOM 648 C C . CYS A 1 86 ? -14.627 -7.865 2.112 1.00 97.44 86 CYS A C 1
ATOM 650 O O . CYS A 1 86 ? -14.468 -6.700 2.472 1.00 97.44 86 CYS A O 1
ATOM 652 N N . ALA A 1 87 ? -14.555 -8.234 0.834 1.00 98.25 87 ALA A N 1
ATOM 653 C CA . ALA A 1 87 ? -14.354 -7.300 -0.265 1.00 98.25 87 ALA A CA 1
ATOM 654 C C . ALA A 1 87 ? -15.157 -7.724 -1.499 1.00 98.25 87 ALA A C 1
ATOM 656 O O . ALA A 1 87 ? -15.063 -8.87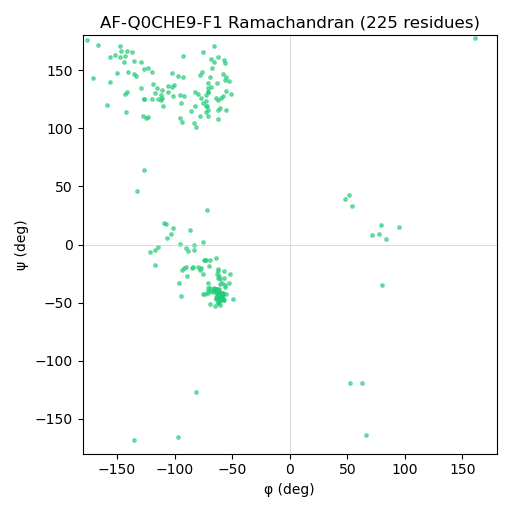3 -1.921 1.00 98.25 87 ALA A O 1
ATOM 657 N N . PHE A 1 88 ? -15.936 -6.817 -2.086 1.00 97.81 88 PHE A N 1
ATOM 658 C CA . PHE A 1 88 ? -16.744 -7.105 -3.276 1.00 97.81 88 PHE A CA 1
ATOM 659 C C . PHE A 1 88 ? -17.064 -5.843 -4.076 1.00 97.81 88 PHE A C 1
ATOM 661 O O . PHE A 1 88 ? -17.034 -4.730 -3.549 1.00 97.81 88 PHE A O 1
ATOM 668 N N . THR A 1 89 ? -17.453 -6.024 -5.337 1.00 97.00 89 THR A N 1
ATOM 669 C CA . THR A 1 89 ? -17.949 -4.945 -6.199 1.00 97.00 89 THR A CA 1
ATOM 670 C C . THR A 1 89 ? -19.439 -5.129 -6.468 1.00 97.00 89 THR A C 1
ATOM 672 O O . THR A 1 89 ? -19.903 -6.216 -6.806 1.00 97.00 89 THR A O 1
ATOM 675 N N . ARG A 1 90 ? -20.214 -4.053 -6.323 1.00 95.06 90 ARG A N 1
ATOM 676 C CA . ARG A 1 90 ? -21.644 -4.010 -6.647 1.00 95.06 90 ARG A CA 1
ATOM 677 C C . ARG A 1 90 ? -21.986 -2.666 -7.278 1.00 95.06 90 ARG A C 1
ATOM 679 O O . ARG A 1 90 ? -21.639 -1.621 -6.734 1.00 95.06 90 ARG A O 1
ATOM 686 N N . SER A 1 91 ? -22.694 -2.692 -8.409 1.00 93.62 91 SER A N 1
ATOM 687 C CA . SER A 1 91 ? -23.168 -1.484 -9.108 1.00 93.62 91 SER A CA 1
ATOM 688 C C . SER A 1 91 ? -22.046 -0.459 -9.366 1.00 93.62 91 SER A C 1
ATOM 690 O O . SER A 1 91 ? -22.206 0.736 -9.121 1.00 93.62 91 SER A O 1
ATOM 692 N N . GLY A 1 92 ? -20.876 -0.946 -9.795 1.00 92.25 92 GLY A N 1
ATOM 693 C CA . GLY A 1 92 ? -19.698 -0.121 -10.086 1.00 92.25 92 GLY A CA 1
ATOM 694 C C . GLY A 1 92 ? -18.997 0.475 -8.860 1.00 92.25 92 GLY A C 1
ATOM 695 O O . GLY A 1 92 ? -18.130 1.324 -9.021 1.00 92.25 92 GLY A O 1
ATOM 696 N N . SER A 1 93 ? -19.374 0.083 -7.639 1.00 95.94 93 SER A N 1
ATOM 697 C CA . SER A 1 93 ? -18.685 0.485 -6.408 1.00 95.94 93 SER A CA 1
ATOM 698 C C . SER A 1 93 ? -18.066 -0.725 -5.731 1.00 95.94 93 SER A C 1
ATOM 700 O O . SER A 1 93 ? -18.719 -1.759 -5.587 1.00 95.94 93 SER A O 1
ATOM 702 N N . THR A 1 94 ? -16.823 -0.585 -5.297 1.00 97.44 94 THR A N 1
ATOM 703 C CA . THR A 1 94 ? -16.139 -1.595 -4.490 1.00 97.44 94 THR A CA 1
ATOM 704 C C . THR A 1 94 ? -16.335 -1.275 -3.020 1.00 97.44 94 THR A C 1
ATOM 706 O O . THR A 1 94 ? -16.379 -0.106 -2.635 1.00 97.44 94 THR A O 1
ATOM 709 N N . TYR A 1 95 ? -16.474 -2.317 -2.213 1.00 98.38 95 TYR A N 1
ATOM 710 C CA . TYR A 1 95 ? -16.654 -2.268 -0.772 1.00 98.38 95 TYR A CA 1
ATOM 711 C C . TYR A 1 95 ? -15.596 -3.161 -0.149 1.00 98.38 95 TYR A C 1
ATOM 713 O O . TYR A 1 95 ? -15.519 -4.331 -0.505 1.00 98.38 95 TYR A O 1
ATOM 721 N N . ILE A 1 96 ? -14.805 -2.619 0.772 1.00 98.56 96 ILE A N 1
ATOM 722 C CA . ILE A 1 96 ? -13.782 -3.347 1.520 1.00 98.56 96 ILE A CA 1
ATOM 723 C C . ILE A 1 96 ? -14.075 -3.139 3.001 1.00 98.56 96 ILE A C 1
ATOM 725 O O . ILE A 1 96 ? -13.938 -2.033 3.524 1.00 98.56 96 ILE A O 1
ATOM 729 N N . VAL A 1 97 ? -14.533 -4.194 3.662 1.00 98.38 97 VAL A N 1
ATOM 730 C CA . VAL A 1 97 ? -14.725 -4.245 5.110 1.00 98.38 97 VAL A CA 1
ATOM 731 C C . VAL A 1 97 ? -13.458 -4.788 5.736 1.00 98.38 97 VAL A C 1
ATOM 733 O O . VAL A 1 97 ? -12.983 -5.861 5.356 1.00 98.38 97 VAL A O 1
ATOM 736 N N . MET A 1 98 ? -12.936 -4.061 6.712 1.00 98.38 98 MET A N 1
ATOM 737 C CA . MET A 1 98 ? -11.667 -4.382 7.346 1.00 98.38 98 MET A CA 1
ATOM 738 C C . MET A 1 98 ? -11.655 -3.986 8.820 1.00 98.38 98 MET A C 1
ATOM 740 O O . MET A 1 98 ? -12.479 -3.186 9.285 1.00 98.38 98 MET A O 1
ATOM 744 N N . GLU A 1 99 ? -10.725 -4.576 9.562 1.00 97.75 99 GLU A N 1
ATOM 745 C CA . GLU A 1 99 ? -10.449 -4.185 10.938 1.00 97.75 99 GLU A CA 1
ATOM 746 C C . GLU A 1 99 ? -9.935 -2.744 11.001 1.00 97.75 99 GLU A C 1
ATOM 748 O O . GLU A 1 99 ? -9.138 -2.288 10.181 1.00 97.75 99 GLU A O 1
ATOM 753 N N . ARG A 1 100 ? -10.410 -2.005 12.001 1.00 95.81 100 ARG A N 1
ATOM 754 C CA . ARG A 1 100 ? -9.960 -0.647 12.274 1.00 95.81 100 ARG A CA 1
ATOM 755 C C . ARG A 1 100 ? -8.720 -0.701 13.158 1.00 95.81 100 ARG A C 1
ATOM 757 O O . ARG A 1 100 ? -8.817 -1.015 14.344 1.00 95.81 100 ARG A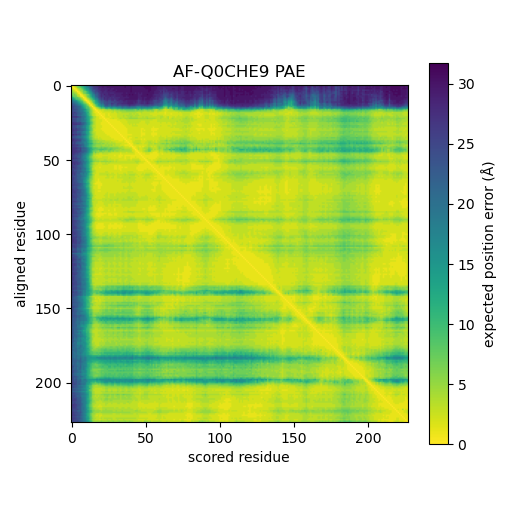 O 1
ATOM 764 N N . ILE A 1 101 ? -7.596 -0.249 12.620 1.00 96.12 101 ILE A N 1
ATOM 765 C CA . ILE A 1 101 ? -6.392 0.001 13.410 1.00 96.12 101 ILE A CA 1
ATOM 766 C C . ILE A 1 101 ? -6.597 1.260 14.263 1.00 96.12 101 ILE A C 1
ATOM 768 O O . ILE A 1 101 ? -7.014 2.315 13.779 1.00 96.12 101 ILE A O 1
ATOM 772 N N . LYS A 1 102 ? -6.332 1.143 15.568 1.00 94.62 102 LYS A N 1
ATOM 773 C CA . LYS A 1 102 ? -6.380 2.266 16.513 1.00 94.62 102 LYS A CA 1
ATOM 774 C C . LYS A 1 102 ? -4.990 2.886 16.649 1.00 94.62 102 LYS A C 1
ATOM 776 O O . LYS A 1 102 ? -4.139 2.321 17.339 1.00 94.62 102 LYS A O 1
ATOM 781 N N . GLY A 1 103 ? -4.815 4.054 16.046 1.00 94.94 103 GLY A N 1
ATOM 782 C CA . GLY A 1 103 ? -3.627 4.897 16.143 1.00 94.94 103 GLY A CA 1
ATOM 783 C C . GLY A 1 103 ? -3.910 6.293 15.590 1.00 94.94 103 GLY A C 1
ATOM 784 O O . GLY A 1 103 ? -4.975 6.532 15.012 1.00 94.94 103 GLY A O 1
ATOM 785 N N . ASP A 1 104 ? -2.964 7.202 15.785 1.00 95.50 104 ASP A N 1
ATOM 786 C CA . ASP A 1 104 ? -2.962 8.527 15.171 1.00 95.50 104 ASP A CA 1
ATOM 787 C C . ASP A 1 104 ? -2.073 8.512 13.925 1.00 95.50 104 ASP A C 1
ATOM 789 O O . ASP A 1 104 ? -1.043 7.842 13.906 1.00 95.50 104 ASP A O 1
ATOM 793 N N . MET A 1 105 ? -2.457 9.267 12.893 1.00 96.44 105 MET A N 1
ATOM 794 C CA . MET A 1 105 ? -1.593 9.492 11.729 1.00 96.44 105 MET A CA 1
ATOM 795 C C . MET A 1 105 ? -0.249 10.051 12.193 1.00 96.44 105 MET A C 1
ATOM 797 O O . MET A 1 105 ? -0.225 11.014 12.957 1.00 96.44 105 MET A O 1
ATOM 801 N N . LEU A 1 106 ? 0.857 9.498 11.704 1.00 96.69 106 LEU A N 1
ATOM 802 C CA . LEU A 1 106 ? 2.212 9.867 12.111 1.00 96.69 106 LEU A CA 1
ATOM 803 C C . LEU A 1 106 ? 2.492 11.362 11.919 1.00 96.69 106 LEU A C 1
ATOM 805 O O . LEU A 1 106 ? 3.182 11.983 12.727 1.00 96.69 106 LEU A O 1
ATOM 809 N N . GLY A 1 107 ? 1.916 11.960 10.871 1.00 95.50 107 GLY A N 1
ATOM 810 C CA . GLY A 1 107 ? 2.029 13.394 10.609 1.00 95.50 107 GLY A CA 1
ATOM 811 C C . GLY A 1 107 ? 1.394 14.266 11.699 1.00 95.50 107 GLY A C 1
ATOM 812 O O . GLY A 1 107 ? 1.818 15.404 11.915 1.00 95.50 107 GLY A O 1
ATOM 813 N N . LYS A 1 108 ? 0.407 13.745 12.438 1.00 95.00 108 LYS A N 1
ATOM 814 C CA . LYS A 1 108 ? -0.273 14.474 13.508 1.00 95.00 108 LYS A CA 1
ATOM 815 C C . LYS A 1 108 ? 0.669 14.649 14.697 1.00 95.00 108 LYS A C 1
ATOM 817 O O . LYS A 1 108 ? 0.989 13.711 15.418 1.00 95.00 108 LYS A O 1
ATOM 822 N N . GLY A 1 109 ? 1.080 15.894 14.930 1.00 92.56 109 GLY A N 1
ATOM 823 C CA . GLY A 1 109 ? 1.944 16.245 16.057 1.00 92.56 109 GLY A CA 1
ATOM 824 C C . GLY A 1 109 ? 3.422 15.898 15.859 1.00 92.56 109 GLY A C 1
ATOM 825 O O . GLY A 1 109 ? 4.181 16.065 16.807 1.00 92.56 109 GLY A O 1
ATOM 826 N N . TRP A 1 110 ? 3.846 15.494 14.652 1.00 96.19 110 TRP A N 1
ATOM 827 C CA . TRP A 1 110 ? 5.235 15.121 14.337 1.00 96.19 110 TRP A CA 1
ATOM 828 C C . TRP A 1 110 ? 6.270 16.150 14.817 1.00 96.19 110 TRP A C 1
ATOM 830 O O . TRP A 1 110 ? 7.237 15.801 15.490 1.00 96.19 110 TRP A O 1
ATOM 840 N N . VAL A 1 111 ? 6.028 17.438 14.541 1.00 96.44 111 VAL 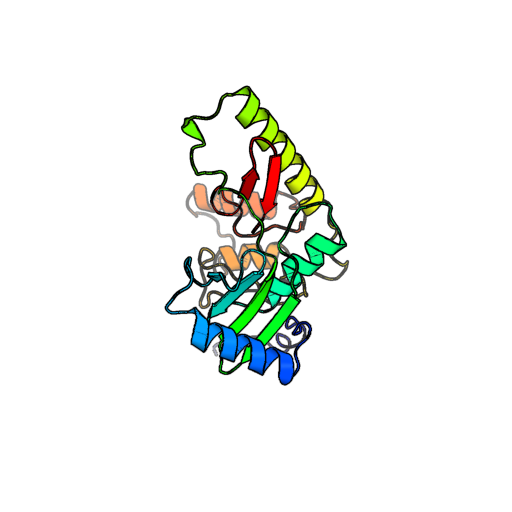A N 1
ATOM 841 C CA . VAL A 1 111 ? 6.928 18.551 14.906 1.00 96.44 111 VAL A CA 1
ATOM 842 C C . VAL A 1 111 ? 7.126 18.671 16.422 1.00 96.44 111 VAL A C 1
ATOM 844 O O . VAL A 1 111 ? 8.171 19.129 16.865 1.00 96.44 111 VAL A O 1
ATOM 847 N N . ARG A 1 112 ? 6.145 18.237 17.224 1.00 96.12 112 ARG A N 1
ATOM 848 C CA . ARG A 1 112 ? 6.175 18.329 18.693 1.00 96.12 112 ARG A CA 1
ATOM 849 C C . ARG A 1 112 ? 6.835 17.123 19.365 1.00 96.12 112 ARG A C 1
ATOM 851 O O . ARG A 1 112 ? 6.967 17.119 20.584 1.00 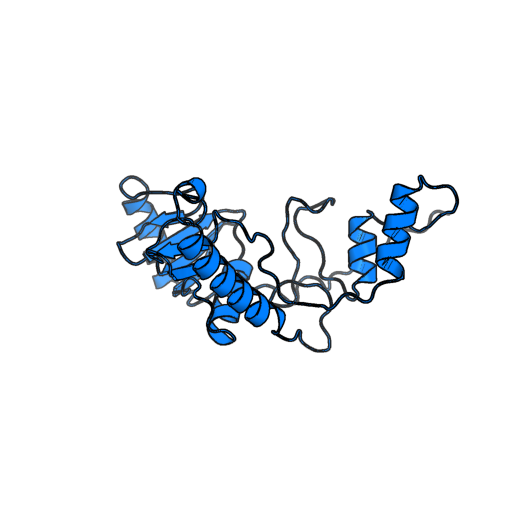96.12 112 ARG A O 1
ATOM 858 N N . ARG A 1 113 ? 7.196 16.084 18.608 1.00 96.88 113 ARG A N 1
ATOM 859 C CA . ARG A 1 113 ? 7.845 14.883 19.148 1.00 96.88 113 ARG A CA 1
ATOM 860 C C . ARG A 1 113 ? 9.314 15.161 19.452 1.00 96.88 113 ARG A C 1
ATOM 862 O O . ARG A 1 113 ? 9.950 15.939 18.742 1.00 96.88 113 ARG A O 1
ATOM 869 N N . SER A 1 114 ? 9.854 14.492 20.469 1.00 98.12 114 SER A N 1
ATOM 870 C CA . SER A 1 114 ? 11.292 14.515 20.744 1.00 98.12 114 SER A CA 1
ATOM 871 C C . SER A 1 114 ? 12.078 13.845 19.615 1.00 98.12 114 SER A C 1
ATOM 873 O O . SER A 1 114 ? 11.558 12.982 18.905 1.00 98.12 114 SER A O 1
ATOM 875 N N . GLU A 1 115 ? 13.358 14.188 19.484 1.00 98.25 115 GLU A N 1
ATOM 876 C CA . GLU A 1 115 ? 14.239 13.553 18.496 1.00 98.25 115 GLU A CA 1
ATOM 877 C C . GLU A 1 115 ? 14.398 12.047 18.737 1.00 98.25 115 GLU A C 1
ATOM 879 O O . GLU A 1 115 ? 14.336 11.268 17.792 1.00 98.25 115 GLU A O 1
ATOM 884 N N . SER A 1 116 ? 14.482 11.608 19.998 1.00 98.25 116 SER A N 1
ATOM 885 C CA . SER A 1 116 ? 14.521 10.178 20.345 1.00 98.25 116 SER A CA 1
ATOM 886 C C . SER A 1 116 ? 13.292 9.417 19.839 1.00 98.25 116 SER A C 1
ATOM 888 O O . SER A 1 116 ? 13.400 8.317 19.298 1.00 98.25 116 SER A O 1
ATOM 890 N N . SER A 1 117 ? 12.121 10.034 19.968 1.00 98.12 117 SER A N 1
ATOM 891 C CA . SER A 1 117 ? 10.846 9.473 19.546 1.00 98.12 117 SER A CA 1
ATOM 892 C C . SER A 1 117 ? 10.728 9.422 18.018 1.00 98.12 117 SER A C 1
ATOM 894 O O . SER A 1 117 ? 10.286 8.416 17.460 1.00 98.12 117 SER A O 1
ATOM 896 N N . LYS A 1 118 ? 11.176 10.476 17.318 1.00 98.44 118 LYS A N 1
ATOM 897 C CA . LYS A 1 118 ? 11.266 10.487 15.849 1.00 98.44 118 LYS A CA 1
ATOM 898 C C . LYS A 1 118 ? 12.217 9.405 15.348 1.00 98.44 118 LYS A C 1
ATOM 900 O O . LYS A 1 118 ? 11.839 8.650 14.458 1.00 98.44 118 LYS A O 1
ATOM 905 N N . GLN A 1 119 ? 13.402 9.289 15.948 1.00 98.44 119 GLN A N 1
ATOM 906 C CA . GLN A 1 119 ? 14.397 8.286 15.576 1.00 98.44 119 GLN A CA 1
ATOM 907 C C . GLN A 1 119 ? 13.840 6.868 15.725 1.00 98.44 119 GLN A C 1
ATOM 909 O O . GLN A 1 119 ? 13.931 6.078 14.790 1.00 98.44 119 GLN A O 1
ATOM 914 N N . LYS A 1 120 ? 13.190 6.563 16.856 1.00 98.44 120 LYS A N 1
ATOM 915 C CA . LYS A 1 120 ? 12.588 5.246 17.101 1.00 98.44 120 LYS A CA 1
ATOM 916 C C . LYS A 1 120 ? 11.530 4.882 16.048 1.00 98.44 120 LYS A C 1
ATOM 918 O O . LYS A 1 120 ? 11.485 3.741 15.593 1.00 98.44 120 LYS A O 1
ATOM 923 N N . LEU A 1 121 ? 10.692 5.837 15.650 1.00 98.38 121 LEU A N 1
ATOM 924 C CA . LEU A 1 121 ? 9.672 5.622 14.619 1.00 98.38 121 LEU A CA 1
ATOM 925 C C . LEU A 1 121 ? 10.269 5.481 13.215 1.00 98.38 121 LEU A C 1
ATOM 927 O O . LEU A 1 121 ? 9.813 4.642 12.446 1.00 98.38 121 LEU A O 1
ATOM 931 N N . LEU A 1 122 ? 11.282 6.282 12.874 1.00 98.19 122 LEU A N 1
ATOM 932 C CA . LEU A 1 122 ? 11.960 6.186 11.579 1.00 98.19 122 LEU A CA 1
ATOM 933 C C . LEU A 1 122 ? 12.706 4.858 11.431 1.00 98.19 122 LEU A C 1
ATOM 935 O O . LEU A 1 122 ? 12.660 4.273 10.354 1.00 98.19 122 LEU A O 1
ATOM 939 N N . SER A 1 123 ? 13.325 4.354 12.503 1.00 98.56 123 SER A N 1
ATOM 940 C CA . SER A 1 123 ? 13.946 3.025 12.518 1.00 98.56 123 SER A CA 1
ATOM 941 C C . SER A 1 123 ? 12.924 1.915 12.258 1.00 98.56 123 SER A C 1
ATOM 943 O O . SER A 1 123 ? 13.125 1.126 11.340 1.00 98.56 123 SER A O 1
ATOM 945 N N . GLN A 1 124 ? 11.784 1.914 12.961 1.00 98.56 124 GLN A N 1
ATOM 946 C CA . GLN A 1 124 ? 10.701 0.951 12.702 1.00 98.56 124 GLN A CA 1
ATOM 947 C C . GLN A 1 124 ? 10.174 1.040 11.266 1.00 98.56 124 GLN A C 1
ATOM 949 O O . GLN A 1 124 ? 9.953 0.025 10.612 1.00 98.56 124 GLN A O 1
ATOM 954 N N . LEU A 1 125 ? 9.970 2.258 10.754 1.00 98.25 125 LEU A N 1
ATOM 955 C CA . LEU A 1 125 ? 9.490 2.450 9.388 1.00 98.25 125 LEU A CA 1
ATOM 956 C C . LEU A 1 125 ? 10.502 1.930 8.361 1.00 98.25 125 LEU A C 1
ATOM 958 O O . LEU A 1 125 ? 10.098 1.332 7.368 1.00 98.25 125 LEU A O 1
ATOM 962 N N . ALA A 1 126 ? 11.798 2.151 8.589 1.00 98.25 126 ALA A N 1
ATOM 963 C CA . ALA A 1 126 ? 12.853 1.643 7.722 1.00 98.25 126 ALA A CA 1
ATOM 964 C C . ALA A 1 126 ? 12.849 0.110 7.685 1.00 98.25 126 ALA A C 1
ATOM 966 O O . ALA A 1 126 ? 12.864 -0.457 6.597 1.00 98.25 126 ALA A O 1
ATOM 967 N N . GLU A 1 127 ? 12.741 -0.548 8.843 1.00 98.44 127 GLU A N 1
ATOM 968 C CA . GLU A 1 127 ? 12.627 -2.009 8.941 1.00 98.44 127 GLU A CA 1
ATOM 969 C C . GLU A 1 127 ? 11.410 -2.535 8.165 1.00 98.44 127 GLU A C 1
ATOM 971 O O . GLU A 1 127 ? 11.555 -3.427 7.331 1.00 98.44 127 GLU A O 1
ATOM 976 N N . MET A 1 128 ? 10.234 -1.921 8.345 1.00 98.50 128 MET A N 1
ATOM 977 C CA . MET A 1 128 ? 9.014 -2.296 7.615 1.00 98.50 128 MET A CA 1
ATOM 978 C C . MET A 1 128 ? 9.142 -2.083 6.098 1.00 98.50 128 MET A C 1
ATOM 980 O O . MET A 1 128 ? 8.641 -2.882 5.310 1.00 98.50 128 MET A O 1
ATOM 984 N N . ILE A 1 129 ? 9.799 -1.006 5.654 1.00 97.69 129 ILE A N 1
ATOM 985 C CA . ILE A 1 129 ? 10.029 -0.755 4.222 1.00 97.69 129 ILE A CA 1
ATOM 986 C C . ILE A 1 129 ? 11.010 -1.775 3.640 1.00 97.69 129 ILE A C 1
ATOM 988 O O . ILE A 1 129 ? 10.798 -2.221 2.513 1.00 97.69 129 ILE A O 1
ATOM 992 N N . CYS A 1 130 ? 12.068 -2.131 4.372 1.00 97.81 130 CYS A N 1
ATOM 993 C CA . CYS A 1 130 ? 13.001 -3.175 3.955 1.00 97.81 130 CYS A CA 1
ATOM 994 C C . CYS A 1 130 ? 12.271 -4.511 3.807 1.00 97.81 130 CYS A C 1
ATOM 996 O O . CYS A 1 130 ? 12.279 -5.073 2.718 1.00 97.81 130 CYS A O 1
ATOM 998 N N . GLU A 1 131 ? 11.526 -4.934 4.831 1.00 98.06 131 GLU A N 1
ATOM 999 C CA . GLU A 1 131 ? 10.745 -6.174 4.795 1.00 98.06 131 GLU A CA 1
ATOM 1000 C C . GLU A 1 131 ? 9.773 -6.214 3.602 1.00 98.06 131 GLU A C 1
ATOM 1002 O O . GLU A 1 131 ? 9.684 -7.213 2.893 1.00 98.06 131 GLU A O 1
ATOM 1007 N N . MET A 1 132 ? 9.084 -5.102 3.322 1.00 97.81 132 MET A N 1
ATOM 1008 C CA . MET A 1 132 ? 8.195 -4.987 2.162 1.00 97.81 132 MET A CA 1
ATOM 1009 C C . MET A 1 132 ? 8.938 -5.144 0.832 1.00 97.81 132 MET A C 1
ATOM 1011 O O . MET A 1 132 ? 8.422 -5.770 -0.092 1.00 97.81 132 MET A O 1
ATOM 1015 N N . ARG A 1 133 ? 10.124 -4.542 0.709 1.00 96.88 133 ARG A N 1
ATOM 1016 C CA . ARG A 1 133 ? 10.912 -4.539 -0.531 1.00 96.88 133 ARG A CA 1
ATOM 1017 C C . ARG A 1 133 ? 11.691 -5.831 -0.751 1.00 96.88 133 ARG A C 1
ATOM 1019 O O . ARG A 1 133 ? 12.039 -6.111 -1.894 1.00 96.88 133 ARG A O 1
ATOM 1026 N N . ASP A 1 134 ? 11.904 -6.614 0.301 1.00 96.94 134 ASP A N 1
ATOM 1027 C CA . ASP A 1 134 ? 12.523 -7.938 0.231 1.00 96.94 134 ASP A CA 1
ATOM 1028 C C . ASP A 1 134 ? 11.575 -9.004 -0.349 1.00 96.94 134 ASP A C 1
ATOM 1030 O O . ASP A 1 134 ? 12.023 -10.082 -0.759 1.00 96.94 134 ASP A O 1
ATOM 1034 N N . LEU A 1 135 ? 10.273 -8.704 -0.452 1.00 96.19 135 LEU A N 1
ATOM 1035 C CA . LEU A 1 135 ? 9.296 -9.557 -1.126 1.00 96.19 135 LEU A CA 1
ATOM 1036 C C . LEU A 1 135 ? 9.667 -9.743 -2.601 1.00 96.19 135 LEU A C 1
ATOM 1038 O O . LEU A 1 135 ? 9.674 -8.796 -3.389 1.00 96.19 135 LEU A O 1
ATOM 1042 N N . GLN A 1 136 ? 9.932 -10.993 -2.978 1.00 91.81 136 GLN A N 1
ATOM 1043 C CA . GLN A 1 136 ? 10.353 -11.335 -4.331 1.00 91.81 136 GLN A CA 1
ATOM 1044 C C . GLN A 1 136 ? 9.152 -11.397 -5.287 1.00 91.81 136 GLN A C 1
ATOM 1046 O O . GLN A 1 136 ? 8.174 -12.094 -4.989 1.00 91.81 136 GLN A O 1
ATOM 1051 N N . PRO A 1 137 ? 9.210 -10.721 -6.448 1.00 89.81 137 PRO A N 1
ATOM 1052 C CA . PRO A 1 137 ? 8.189 -10.871 -7.473 1.00 89.81 137 PRO A CA 1
ATOM 1053 C C . PRO A 1 137 ? 8.234 -12.289 -8.077 1.00 89.81 137 PRO A C 1
ATOM 1055 O O . PRO A 1 137 ? 9.298 -12.916 -8.126 1.00 89.81 137 PRO A O 1
ATOM 1058 N N . PRO A 1 138 ? 7.103 -12.821 -8.573 1.00 87.88 138 PRO A N 1
ATOM 1059 C CA . PRO A 1 138 ? 7.107 -14.050 -9.362 1.00 87.88 138 PRO A CA 1
ATOM 1060 C C . PRO A 1 138 ? 7.999 -13.920 -10.606 1.00 87.88 138 PRO A C 1
ATOM 1062 O O . PRO A 1 138 ? 8.073 -12.850 -11.206 1.00 87.88 138 PRO A O 1
ATOM 1065 N N . LYS A 1 139 ? 8.648 -15.020 -11.015 1.00 83.69 139 LYS A N 1
ATOM 1066 C CA . LYS A 1 139 ? 9.697 -15.027 -12.059 1.00 83.69 139 LYS A CA 1
ATOM 1067 C C . LYS A 1 139 ? 9.267 -14.452 -13.414 1.00 83.69 139 LYS A C 1
ATOM 1069 O O . LYS A 1 139 ? 10.109 -13.911 -14.118 1.00 83.69 139 LYS A O 1
ATOM 1074 N N . ASP A 1 140 ? 7.983 -14.549 -13.745 1.00 84.00 140 ASP A N 1
ATOM 1075 C CA . ASP A 1 140 ? 7.439 -14.168 -15.053 1.00 84.00 140 ASP A CA 1
ATOM 1076 C C . ASP A 1 140 ? 6.584 -12.889 -14.990 1.00 84.00 140 ASP A C 1
ATOM 1078 O O . ASP A 1 140 ? 5.761 -12.638 -15.869 1.00 84.00 140 ASP A O 1
ATOM 1082 N N . ILE A 1 141 ? 6.730 -12.091 -13.924 1.00 84.19 141 ILE A N 1
ATOM 1083 C CA . ILE A 1 141 ? 6.006 -10.829 -13.752 1.00 84.19 141 ILE A CA 1
ATOM 1084 C C . ILE A 1 141 ? 6.986 -9.659 -13.847 1.00 84.19 141 ILE A C 1
ATOM 1086 O O . ILE A 1 141 ? 7.950 -9.582 -13.089 1.00 84.19 141 ILE A O 1
ATOM 1090 N N . GLY A 1 142 ? 6.701 -8.729 -14.762 1.00 90.75 142 GLY A N 1
ATOM 1091 C CA . GLY A 1 142 ? 7.343 -7.419 -14.808 1.00 90.75 142 GLY A CA 1
ATOM 1092 C C . GLY A 1 142 ? 6.702 -6.440 -13.818 1.00 90.75 142 GLY A C 1
ATOM 1093 O O . GLY A 1 142 ? 6.562 -6.717 -12.632 1.00 90.75 142 GLY A O 1
ATOM 1094 N N . ILE A 1 143 ? 6.290 -5.263 -14.279 1.00 94.12 143 ILE A N 1
ATOM 1095 C CA . ILE A 1 143 ? 5.708 -4.225 -13.422 1.00 94.12 143 ILE A CA 1
ATOM 1096 C C . ILE A 1 143 ? 4.189 -4.343 -13.457 1.00 94.12 143 ILE A C 1
ATOM 1098 O O . ILE A 1 143 ? 3.548 -4.010 -14.454 1.00 94.12 143 ILE A O 1
ATOM 1102 N N . ALA A 1 144 ? 3.611 -4.792 -12.348 1.00 94.44 144 ALA A N 1
ATOM 1103 C CA . ALA A 1 144 ? 2.183 -5.055 -12.229 1.00 94.44 144 ALA A CA 1
ATOM 1104 C C . ALA A 1 144 ? 1.668 -4.779 -10.809 1.00 94.44 144 ALA A C 1
ATOM 1106 O O . ALA A 1 144 ? 2.445 -4.560 -9.877 1.00 94.44 144 ALA A O 1
ATOM 1107 N N . SER A 1 145 ? 0.344 -4.799 -10.634 1.00 93.62 145 SER A N 1
ATOM 1108 C CA . SER A 1 145 ? -0.258 -4.884 -9.299 1.00 93.62 145 SER A CA 1
ATOM 1109 C C . SER A 1 145 ? 0.051 -6.233 -8.631 1.00 93.62 145 SER A C 1
ATOM 1111 O O . SER A 1 145 ? 0.548 -7.160 -9.267 1.00 93.62 145 SER A O 1
ATOM 1113 N N . VAL A 1 146 ? -0.274 -6.362 -7.340 1.00 92.62 146 VAL A N 1
ATOM 1114 C CA . VAL A 1 146 ? -0.007 -7.560 -6.512 1.00 92.62 146 VAL A CA 1
ATOM 1115 C C . VAL A 1 146 ? -0.508 -8.885 -7.107 1.00 92.62 146 VAL A C 1
ATOM 1117 O O . VAL A 1 146 ? 0.008 -9.953 -6.801 1.00 92.62 146 VAL A O 1
ATOM 1120 N N . ASP A 1 147 ? -1.528 -8.820 -7.951 1.00 90.19 147 ASP A N 1
ATOM 1121 C CA . ASP A 1 147 ? -2.183 -9.933 -8.631 1.00 90.19 147 ASP A CA 1
ATOM 1122 C C . ASP A 1 147 ? -1.782 -10.066 -10.109 1.00 90.19 147 ASP A C 1
ATOM 1124 O O . ASP A 1 147 ? -2.389 -10.852 -10.831 1.00 90.19 147 ASP A O 1
ATOM 1128 N N . GLY A 1 148 ? -0.783 -9.310 -10.571 1.00 90.12 148 GLY A N 1
ATOM 1129 C CA . GLY A 1 148 ? -0.335 -9.311 -11.965 1.00 90.12 148 GLY A CA 1
ATOM 1130 C C . GLY A 1 148 ? -1.217 -8.482 -12.908 1.00 90.12 148 GLY A C 1
ATOM 1131 O O . GLY A 1 148 ? -1.173 -8.692 -14.120 1.00 90.12 148 GLY A O 1
ATOM 1132 N N . GLY A 1 149 ? -2.058 -7.596 -12.370 1.00 90.62 149 GLY A N 1
ATOM 1133 C CA . GLY A 1 149 ? -2.969 -6.730 -13.121 1.00 90.62 149 GLY A CA 1
ATOM 1134 C C . GLY A 1 149 ? -2.432 -5.314 -13.368 1.00 90.62 149 GLY A C 1
ATOM 1135 O O . GLY A 1 149 ? -1.245 -5.019 -13.207 1.00 90.62 149 GLY A O 1
ATOM 1136 N N . SER A 1 150 ? -3.336 -4.416 -13.773 1.00 91.56 150 SER A N 1
ATOM 1137 C CA . SER A 1 150 ? -3.023 -3.003 -14.018 1.00 91.56 150 SER A CA 1
ATOM 1138 C C . SER A 1 150 ? -2.708 -2.247 -12.726 1.00 91.56 150 SER A C 1
ATOM 1140 O O . SER A 1 150 ? -3.396 -2.408 -11.714 1.00 91.56 150 SER A O 1
ATOM 1142 N N . LEU A 1 151 ? -1.768 -1.316 -12.809 1.00 91.94 151 LEU A N 1
ATOM 1143 C CA . LEU A 1 151 ? -1.468 -0.344 -11.765 1.00 91.94 151 LEU A CA 1
ATOM 1144 C C . LEU A 1 151 ? -2.533 0.762 -11.719 1.00 91.94 151 LEU A C 1
ATOM 1146 O O . LEU A 1 151 ? -3.337 0.923 -12.642 1.00 91.94 151 LEU A O 1
ATOM 1150 N N . PHE A 1 152 ? -2.531 1.531 -10.631 1.00 89.19 152 PHE A N 1
ATOM 1151 C CA . PHE A 1 152 ? -3.404 2.685 -10.431 1.00 89.19 152 PHE A CA 1
ATOM 1152 C C . PHE A 1 152 ? -2.637 3.799 -9.717 1.00 89.19 152 PHE A C 1
ATOM 1154 O O . PHE A 1 152 ? -2.260 3.643 -8.557 1.00 89.19 152 PHE A O 1
ATOM 1161 N N . ASP A 1 153 ? -2.416 4.920 -10.399 1.00 88.44 153 ASP A N 1
ATOM 1162 C CA . ASP A 1 153 ? -1.746 6.096 -9.838 1.00 88.44 153 ASP A CA 1
ATOM 1163 C C . ASP A 1 153 ? -2.107 7.338 -10.661 1.00 88.44 153 ASP A C 1
ATOM 1165 O O . ASP A 1 153 ? -1.830 7.416 -11.854 1.00 88.44 153 ASP A O 1
ATOM 1169 N N . PHE A 1 154 ? -2.726 8.329 -10.020 1.00 85.38 154 PHE A N 1
ATOM 1170 C CA . PHE A 1 154 ? -3.149 9.570 -10.676 1.00 85.38 154 PHE A CA 1
ATOM 1171 C C . PHE A 1 154 ? -1.984 10.511 -11.012 1.00 85.38 154 PHE A C 1
ATOM 1173 O O . PHE A 1 154 ? -2.177 11.480 -11.743 1.00 85.38 154 PHE A O 1
ATOM 1180 N N . ARG A 1 155 ? -0.795 10.264 -10.451 1.00 87.19 155 ARG A N 1
ATOM 1181 C CA . ARG A 1 155 ? 0.417 11.057 -10.696 1.00 87.19 155 ARG A CA 1
ATOM 1182 C C . ARG A 1 155 ? 1.142 10.601 -11.957 1.00 87.19 155 ARG A C 1
ATOM 1184 O O . ARG A 1 155 ? 1.947 11.359 -12.491 1.00 87.19 155 ARG A O 1
ATOM 1191 N N . VAL A 1 156 ? 0.867 9.384 -12.428 1.00 87.25 156 VAL A N 1
ATOM 1192 C CA . VAL A 1 156 ? 1.473 8.851 -13.647 1.00 87.25 156 VAL A CA 1
ATOM 1193 C C . VAL A 1 156 ? 0.702 9.387 -14.857 1.00 87.25 156 VAL A C 1
ATOM 1195 O O . VAL A 1 156 ? -0.505 9.166 -14.968 1.00 87.25 156 VAL A O 1
ATOM 1198 N N . PRO A 1 157 ? 1.360 10.130 -15.764 1.00 76.62 157 PRO A N 1
ATOM 1199 C CA . PRO A 1 157 ? 0.687 10.722 -16.908 1.00 76.62 157 PRO A CA 1
ATOM 1200 C C . PRO A 1 157 ? 0.280 9.649 -17.924 1.00 76.62 157 PRO A C 1
ATOM 1202 O O . PRO A 1 157 ? 1.109 8.866 -18.373 1.00 76.62 157 PRO A O 1
ATOM 1205 N N . GLY A 1 158 ? -0.972 9.681 -18.376 1.00 82.50 158 GLY A N 1
ATOM 1206 C CA . GLY A 1 158 ? -1.471 8.750 -19.384 1.00 82.50 158 GLY A CA 1
ATOM 1207 C C . GLY A 1 158 ? -2.910 9.053 -19.806 1.00 82.50 158 GLY A C 1
ATOM 1208 O O . GLY A 1 158 ? -3.544 9.948 -19.245 1.00 82.50 158 GLY A O 1
ATOM 1209 N N . PRO A 1 159 ? -3.450 8.313 -20.792 1.00 81.75 159 PRO A N 1
ATOM 1210 C CA . PRO A 1 159 ? -4.846 8.450 -21.221 1.00 81.75 159 PRO A CA 1
ATOM 1211 C C . PRO A 1 159 ? -5.848 7.943 -20.168 1.00 81.75 159 PRO A C 1
ATOM 1213 O O . PRO A 1 159 ? -7.047 8.190 -20.278 1.00 81.75 159 PRO A O 1
ATOM 1216 N N . SER A 1 160 ? -5.367 7.215 -19.160 1.00 86.69 160 SER A N 1
ATOM 1217 C CA . SER A 1 160 ? -6.136 6.646 -18.059 1.00 86.69 160 SER A CA 1
ATOM 1218 C C . SER A 1 160 ? -5.306 6.696 -16.776 1.00 86.69 160 SER A C 1
ATOM 1220 O O . SER A 1 160 ? -4.081 6.713 -16.826 1.00 86.69 160 SER A O 1
ATOM 1222 N N . ILE A 1 161 ? -5.989 6.675 -15.629 1.00 86.25 161 ILE A N 1
ATOM 1223 C CA . ILE A 1 161 ? -5.384 6.496 -14.295 1.00 86.25 161 ILE A CA 1
ATOM 1224 C C . ILE A 1 161 ? -4.909 5.055 -14.047 1.00 86.25 161 ILE A C 1
ATOM 1226 O O . ILE A 1 161 ? -4.199 4.795 -13.078 1.00 86.25 161 ILE A O 1
ATOM 1230 N N . HIS A 1 162 ? -5.329 4.126 -14.912 1.00 90.56 162 HIS A N 1
ATOM 1231 C CA . HIS A 1 162 ? -4.845 2.753 -14.962 1.00 90.56 162 HIS A CA 1
ATOM 1232 C C . HIS A 1 162 ? -3.817 2.593 -16.078 1.00 90.56 162 HIS A C 1
ATOM 1234 O O . HIS A 1 162 ? -4.033 3.076 -17.192 1.00 90.56 162 HIS A O 1
ATOM 1240 N N . PHE A 1 163 ? -2.735 1.879 -15.791 1.00 91.81 163 PHE A N 1
ATOM 1241 C CA . PHE A 1 163 ? -1.636 1.647 -16.723 1.00 91.81 163 PHE A CA 1
ATOM 1242 C C . PHE A 1 163 ? -0.937 0.319 -16.413 1.00 91.81 163 PHE A C 1
ATOM 1244 O O . PHE A 1 163 ? -1.115 -0.261 -15.340 1.00 91.81 163 PHE A O 1
ATOM 1251 N N . GLY A 1 164 ? -0.165 -0.182 -17.373 1.00 92.00 164 GLY A N 1
ATOM 1252 C CA . GLY A 1 164 ? 0.401 -1.525 -17.302 1.00 92.00 164 GLY A CA 1
ATOM 1253 C C . GLY A 1 164 ? -0.664 -2.638 -17.372 1.00 92.00 164 GLY A C 1
ATOM 1254 O O . GLY A 1 164 ? -1.810 -2.369 -17.750 1.00 92.00 164 GLY A O 1
ATOM 1255 N N . PRO A 1 165 ? -0.316 -3.881 -16.993 1.00 93.75 165 PRO A N 1
ATOM 1256 C CA . PRO A 1 165 ? 1.017 -4.312 -16.558 1.00 93.75 165 PRO A CA 1
ATOM 1257 C C . PRO A 1 165 ? 2.071 -4.151 -17.668 1.00 93.75 165 PRO A C 1
ATOM 1259 O O . PRO A 1 165 ? 1.725 -4.005 -18.839 1.00 93.75 165 PRO A O 1
ATOM 1262 N N . PHE A 1 166 ? 3.347 -4.136 -17.293 1.00 93.62 166 PHE A N 1
ATOM 1263 C CA . PHE A 1 166 ? 4.478 -4.050 -18.220 1.00 93.62 166 PHE A CA 1
ATOM 1264 C C . PHE A 1 166 ? 5.354 -5.285 -18.090 1.00 93.62 166 PHE A C 1
ATOM 1266 O O . PHE A 1 166 ? 5.661 -5.690 -16.971 1.00 93.62 166 PHE A O 1
ATOM 1273 N N . ASP A 1 167 ? 5.809 -5.828 -19.214 1.00 91.88 167 ASP A N 1
ATOM 1274 C CA . ASP A 1 167 ? 6.686 -7.001 -19.221 1.00 91.88 167 ASP A CA 1
ATOM 1275 C C . ASP A 1 167 ? 8.090 -6.651 -18.709 1.00 91.88 167 ASP A C 1
ATOM 1277 O O . ASP A 1 167 ? 8.733 -7.455 -18.036 1.00 91.88 167 ASP A O 1
ATOM 1281 N N . THR A 1 168 ? 8.557 -5.425 -18.974 1.00 91.06 168 THR A N 1
ATOM 1282 C CA . THR A 1 168 ? 9.899 -4.968 -18.597 1.00 91.06 168 THR A CA 1
ATOM 1283 C C . THR A 1 168 ? 9.905 -3.569 -17.982 1.00 91.06 168 THR A C 1
ATOM 1285 O O . THR A 1 168 ? 9.020 -2.742 -18.222 1.00 91.06 168 THR A O 1
ATOM 1288 N N . ILE A 1 169 ? 10.957 -3.265 -17.212 1.00 91.62 169 ILE A N 1
ATOM 1289 C CA . ILE A 1 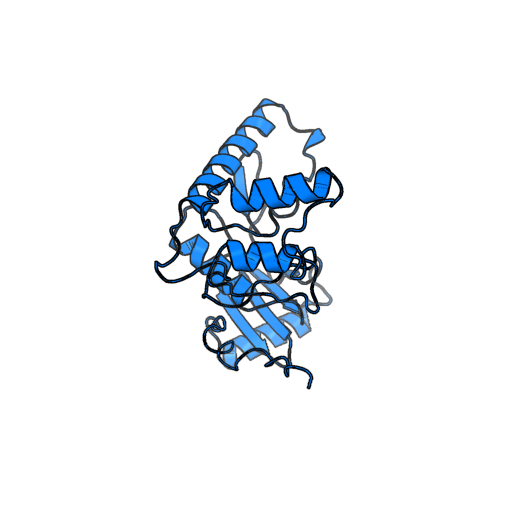169 ? 11.194 -1.927 -16.638 1.00 91.62 169 ILE A CA 1
ATOM 1290 C C . ILE A 1 169 ? 11.340 -0.885 -17.748 1.00 91.62 169 ILE A C 1
ATOM 1292 O O . ILE A 1 169 ? 10.892 0.251 -17.605 1.00 91.62 169 ILE A O 1
ATOM 1296 N N . GLN A 1 170 ? 11.915 -1.280 -18.880 1.00 90.38 170 GLN A N 1
ATOM 1297 C CA . GLN A 1 170 ? 12.085 -0.440 -20.056 1.00 90.38 170 GLN A CA 1
ATOM 1298 C C . GLN A 1 170 ? 10.734 -0.039 -20.656 1.00 90.38 170 GLN A C 1
ATOM 1300 O O . GLN A 1 170 ? 10.561 1.131 -21.000 1.00 90.38 170 GLN A O 1
ATOM 1305 N N . ASP A 1 171 ? 9.760 -0.953 -20.711 1.00 92.06 171 ASP A N 1
ATOM 1306 C CA . ASP A 1 171 ? 8.403 -0.642 -21.175 1.00 92.06 171 ASP A CA 1
ATOM 1307 C C . ASP A 1 171 ? 7.688 0.321 -20.225 1.00 92.06 171 ASP A C 1
ATOM 1309 O O . ASP A 1 171 ? 7.037 1.271 -20.673 1.00 92.06 171 ASP A O 1
ATOM 1313 N N . PHE A 1 172 ? 7.871 0.145 -18.913 1.00 92.38 172 PHE A N 1
ATOM 1314 C CA . PHE A 1 172 ? 7.355 1.093 -17.930 1.00 92.38 172 PHE A CA 1
ATOM 1315 C C . PHE A 1 172 ? 8.012 2.476 -18.067 1.00 92.38 172 PHE A C 1
ATOM 1317 O O . PHE A 1 172 ? 7.318 3.490 -18.125 1.00 92.38 172 PHE A O 1
ATOM 1324 N N . HIS A 1 173 ? 9.338 2.552 -18.201 1.00 91.56 173 HIS A N 1
ATOM 1325 C CA . HIS A 1 173 ? 10.045 3.817 -18.420 1.00 91.56 173 HIS A CA 1
ATOM 1326 C C . HIS A 1 173 ? 9.622 4.501 -19.725 1.00 91.56 173 HIS A C 1
ATOM 1328 O O . HIS A 1 173 ? 9.392 5.712 -19.738 1.00 91.56 173 HIS A O 1
ATOM 1334 N N . ARG A 1 174 ? 9.456 3.739 -20.812 1.00 91.12 174 ARG A N 1
ATOM 1335 C CA . ARG A 1 174 ? 8.907 4.242 -22.079 1.00 91.12 174 ARG A CA 1
ATOM 1336 C C . ARG A 1 174 ? 7.508 4.823 -21.877 1.00 91.12 174 ARG A C 1
ATOM 1338 O O . ARG A 1 174 ? 7.225 5.901 -22.397 1.00 91.12 174 ARG A O 1
ATOM 1345 N N . HIS A 1 175 ? 6.654 4.159 -21.098 1.00 91.25 175 HIS A N 1
ATOM 1346 C CA . HIS A 1 175 ? 5.330 4.677 -20.752 1.00 91.25 175 HIS A CA 1
ATOM 1347 C C . HIS A 1 175 ? 5.403 6.000 -19.976 1.00 91.25 175 HIS A C 1
ATOM 1349 O O . HIS A 1 175 ? 4.701 6.943 -20.338 1.00 91.25 175 HIS A O 1
ATOM 1355 N N . LEU A 1 176 ? 6.292 6.116 -18.980 1.00 90.00 176 LEU A N 1
ATOM 1356 C CA . LEU A 1 176 ? 6.499 7.367 -18.231 1.00 90.00 176 LEU A CA 1
ATOM 1357 C C . LEU A 1 176 ? 6.911 8.533 -19.142 1.00 90.00 176 LEU A C 1
ATOM 1359 O O . LEU A 1 176 ? 6.503 9.671 -18.917 1.00 90.00 176 LEU A O 1
ATOM 1363 N N . ARG A 1 177 ? 7.665 8.243 -20.207 1.00 89.19 177 ARG A N 1
ATOM 1364 C CA . ARG A 1 177 ? 8.045 9.213 -21.244 1.00 89.19 177 ARG A CA 1
ATOM 1365 C C . ARG A 1 177 ? 7.015 9.346 -22.371 1.00 89.19 177 ARG A C 1
ATOM 1367 O O . ARG A 1 177 ? 7.323 9.924 -23.405 1.00 89.19 177 ARG A O 1
ATOM 1374 N N . ARG A 1 178 ? 5.802 8.802 -22.220 1.00 87.62 178 ARG A N 1
ATOM 1375 C CA . ARG A 1 178 ? 4.730 8.830 -23.237 1.00 87.62 178 ARG A CA 1
ATOM 1376 C C . ARG A 1 178 ? 5.159 8.291 -24.610 1.00 87.62 178 ARG A C 1
ATOM 1378 O O . ARG A 1 178 ? 4.679 8.757 -25.638 1.00 87.62 178 ARG A O 1
ATOM 1385 N N . GLY A 1 179 ? 6.056 7.306 -24.624 1.00 88.25 179 GLY A N 1
ATOM 1386 C CA . GLY A 1 179 ? 6.576 6.708 -25.852 1.00 88.25 179 GLY A CA 1
ATOM 1387 C C . GLY A 1 179 ? 7.731 7.469 -26.502 1.00 88.25 179 GLY A C 1
ATOM 1388 O O . GLY A 1 179 ? 8.160 7.056 -27.572 1.00 88.25 179 GLY A O 1
ATOM 1389 N N . MET A 1 180 ? 8.250 8.538 -25.884 1.00 87.69 180 MET A N 1
ATOM 1390 C CA . MET A 1 180 ? 9.439 9.220 -26.400 1.00 87.69 180 MET A CA 1
ATOM 1391 C C . MET A 1 180 ? 10.659 8.291 -26.350 1.00 87.69 180 MET A C 1
ATOM 1393 O O . MET A 1 180 ? 11.017 7.740 -25.294 1.00 87.69 180 MET A O 1
ATOM 1397 N N . GLU A 1 181 ? 11.292 8.146 -27.508 1.00 89.56 181 GLU A N 1
ATOM 1398 C CA . GLU A 1 181 ? 12.582 7.488 -27.684 1.00 89.56 181 GLU A CA 1
ATOM 1399 C C . GLU A 1 181 ? 13.711 8.513 -27.602 1.00 89.56 181 GLU A C 1
ATOM 1401 O O . GLU A 1 181 ? 13.479 9.719 -27.677 1.00 89.56 181 GLU A O 1
ATOM 1406 N N . TYR A 1 182 ? 14.928 8.030 -27.371 1.00 87.75 182 TYR A N 1
ATOM 1407 C CA . TYR A 1 182 ? 16.086 8.909 -27.282 1.00 87.75 182 TYR A CA 1
ATOM 1408 C C . TYR A 1 182 ? 16.437 9.479 -28.662 1.00 87.75 182 TYR A C 1
ATOM 1410 O O . TYR A 1 182 ? 16.596 8.725 -29.622 1.00 87.75 182 TYR A O 1
ATOM 1418 N N . GLU A 1 183 ? 16.625 10.795 -28.728 1.00 84.62 183 GLU A N 1
ATOM 1419 C CA . GLU A 1 183 ? 17.126 11.527 -29.888 1.00 84.62 183 GLU A CA 1
ATOM 1420 C C . GLU A 1 183 ? 18.205 12.509 -29.413 1.00 84.62 183 GLU A C 1
ATOM 1422 O O . GLU A 1 183 ? 18.136 13.040 -28.303 1.00 84.62 183 GLU A O 1
ATOM 1427 N N . SER A 1 184 ? 19.234 12.730 -30.234 1.00 82.44 184 SER A N 1
ATOM 1428 C CA . SER A 1 184 ? 20.296 13.687 -29.914 1.00 82.44 184 SER A CA 1
ATOM 1429 C C . SER A 1 184 ? 19.779 15.121 -29.996 1.00 82.44 184 SER A C 1
ATOM 1431 O O . SER A 1 184 ? 19.112 15.464 -30.974 1.00 82.44 184 SER A O 1
ATOM 1433 N N . GLY A 1 185 ? 20.172 15.975 -29.049 1.00 86.50 185 GLY A N 1
ATOM 1434 C CA . GLY A 1 185 ? 19.806 17.395 -29.065 1.00 86.50 185 GLY A CA 1
ATOM 1435 C C . GLY A 1 185 ? 18.561 17.726 -28.244 1.00 86.50 185 GLY A C 1
ATOM 1436 O O . GLY A 1 185 ? 18.011 18.816 -28.395 1.00 86.50 185 GLY A O 1
ATOM 1437 N N . PHE A 1 186 ? 18.127 16.810 -27.373 1.00 89.62 186 PHE A N 1
ATOM 1438 C CA . PHE A 1 186 ? 17.220 17.167 -26.290 1.00 89.62 186 PHE A CA 1
ATOM 1439 C C . PHE A 1 186 ? 17.920 18.060 -25.263 1.00 89.62 186 PHE A C 1
ATOM 1441 O O . PHE A 1 186 ? 19.146 18.083 -25.155 1.00 89.62 186 PHE A O 1
ATOM 1448 N N . ASP A 1 187 ? 17.121 18.777 -24.473 1.00 92.12 187 ASP A N 1
ATOM 1449 C CA . ASP A 1 187 ? 17.645 19.519 -23.334 1.00 92.12 187 ASP A CA 1
ATOM 1450 C C . ASP A 1 187 ? 18.438 18.587 -22.395 1.00 92.12 187 ASP A C 1
ATOM 1452 O O . ASP A 1 187 ? 18.029 17.435 -22.186 1.00 92.12 187 ASP A O 1
ATOM 1456 N N . PRO A 1 188 ? 19.528 19.069 -21.767 1.00 92.19 188 PRO A N 1
ATOM 1457 C CA . PRO A 1 188 ? 20.395 18.239 -20.926 1.00 92.19 188 PRO A CA 1
ATOM 1458 C C . PRO A 1 188 ? 19.661 17.457 -19.826 1.00 92.19 188 PRO A C 1
ATOM 1460 O O . PRO A 1 188 ? 20.048 16.338 -19.491 1.00 92.19 188 PRO A O 1
ATOM 1463 N N . GLU A 1 189 ? 18.579 18.015 -19.273 1.00 90.19 189 GLU A N 1
ATOM 1464 C CA . GLU A 1 189 ? 17.755 17.350 -18.254 1.00 90.19 189 GLU A CA 1
ATOM 1465 C C . GLU A 1 189 ? 17.032 16.107 -18.796 1.00 90.19 189 GLU A C 1
ATOM 1467 O O . GLU A 1 189 ? 16.918 15.089 -18.109 1.00 90.19 189 GLU A O 1
ATOM 1472 N N . VAL A 1 190 ? 16.564 16.169 -20.044 1.00 89.25 190 VAL A N 1
ATOM 1473 C CA . VAL A 1 190 ? 15.885 15.056 -20.715 1.00 89.25 190 VAL A CA 1
ATOM 1474 C C . VAL A 1 190 ? 16.902 13.981 -21.090 1.00 89.25 190 VAL A C 1
ATOM 1476 O O . VAL A 1 190 ? 16.647 12.797 -20.863 1.00 89.25 19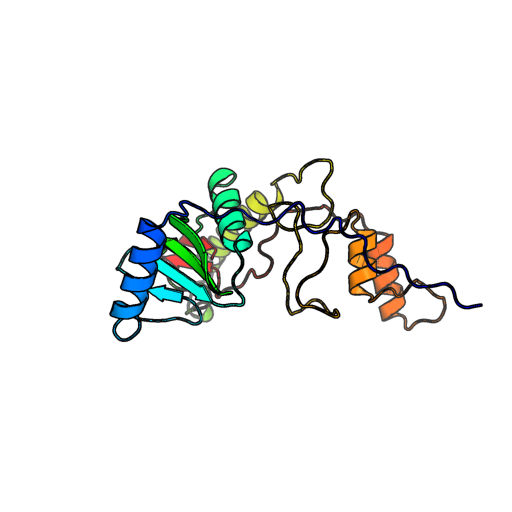0 VAL A O 1
ATOM 1479 N N . GLU A 1 191 ? 18.074 14.368 -21.597 1.00 90.75 191 GLU A N 1
ATOM 1480 C CA . GLU A 1 191 ? 19.154 13.417 -21.886 1.00 90.75 191 GLU A CA 1
ATOM 1481 C C . GLU A 1 191 ? 19.614 12.674 -20.621 1.00 90.75 191 GLU A C 1
ATOM 1483 O O . GLU A 1 191 ? 19.773 11.449 -20.640 1.00 90.75 191 GLU A O 1
ATOM 1488 N N . GLU A 1 192 ? 19.747 13.376 -19.492 1.00 90.12 192 GLU A N 1
ATOM 1489 C CA . GLU A 1 192 ? 20.080 12.762 -18.204 1.00 90.12 192 GLU A CA 1
ATOM 1490 C C . GLU A 1 192 ? 18.982 11.791 -17.730 1.00 90.12 192 GLU A C 1
ATOM 1492 O O . GLU A 1 192 ? 19.301 10.706 -17.239 1.00 90.12 192 GLU A O 1
ATOM 1497 N N . LEU A 1 193 ? 17.694 12.094 -17.941 1.00 88.88 193 LEU A N 1
ATOM 1498 C CA . LEU A 1 193 ? 16.600 11.156 -17.648 1.00 88.88 193 LEU A CA 1
ATOM 1499 C C . LEU A 1 193 ? 16.738 9.850 -18.453 1.00 88.88 193 LEU A C 1
ATOM 1501 O O . LEU A 1 193 ? 16.653 8.756 -17.883 1.00 88.88 193 LEU A O 1
ATOM 1505 N N . PHE A 1 194 ? 16.986 9.944 -19.765 1.00 90.69 194 PHE A N 1
ATOM 1506 C CA . PHE A 1 194 ? 17.221 8.772 -20.619 1.00 90.69 194 PHE A CA 1
ATOM 1507 C C . PHE A 1 194 ? 18.453 7.982 -20.171 1.00 90.69 194 PHE A C 1
ATOM 1509 O O . PHE A 1 194 ? 18.425 6.746 -20.123 1.00 90.69 194 PHE A O 1
ATOM 1516 N N . LYS A 1 195 ? 19.523 8.679 -19.783 1.00 89.69 195 LYS A N 1
ATOM 1517 C CA . LYS A 1 195 ? 20.737 8.058 -19.256 1.00 89.69 195 LYS A CA 1
ATOM 1518 C C . LYS A 1 195 ? 20.465 7.318 -17.951 1.00 89.69 195 LYS A C 1
ATOM 1520 O O . LYS A 1 195 ? 20.889 6.175 -17.809 1.00 89.69 195 LYS A O 1
ATOM 1525 N N . GLN A 1 196 ? 19.716 7.891 -17.012 1.00 88.50 196 GLN A N 1
ATOM 1526 C CA . GLN A 1 196 ? 19.375 7.218 -15.753 1.00 88.50 196 GLN A CA 1
ATOM 1527 C C . GLN A 1 196 ? 18.522 5.965 -15.968 1.00 88.50 196 GLN A C 1
ATOM 1529 O O . GLN A 1 196 ? 18.721 4.957 -15.289 1.00 88.50 196 GLN A O 1
ATOM 1534 N N . GLN A 1 197 ? 17.592 6.014 -16.919 1.00 89.25 197 GLN A N 1
ATOM 1535 C CA . GLN A 1 197 ? 16.699 4.896 -17.219 1.00 89.25 197 GLN A CA 1
ATOM 1536 C C . GLN A 1 197 ? 17.384 3.764 -17.991 1.00 89.25 197 GLN A C 1
ATOM 1538 O O . GLN A 1 197 ? 16.932 2.625 -17.888 1.00 89.25 197 GLN A O 1
ATOM 1543 N N . SER A 1 198 ? 18.452 4.059 -18.738 1.00 84.56 198 SER A N 1
ATOM 1544 C CA . SER A 1 198 ? 19.208 3.071 -19.523 1.00 84.56 198 SER A CA 1
ATOM 1545 C C . SER A 1 198 ? 20.453 2.525 -18.812 1.00 84.56 198 SER A C 1
ATOM 1547 O O . SER A 1 198 ? 20.791 1.361 -19.000 1.00 84.56 198 SER A O 1
ATOM 1549 N N . SER A 1 199 ? 21.130 3.330 -17.984 1.00 80.50 199 SER A N 1
ATOM 1550 C CA . SER A 1 199 ? 22.414 2.957 -17.359 1.00 80.50 199 SER A CA 1
ATOM 1551 C C . SER A 1 199 ? 22.293 2.252 -16.007 1.00 80.50 199 SER A C 1
ATOM 1553 O O . SER A 1 199 ? 23.247 1.612 -15.567 1.00 80.50 199 SER A O 1
ATOM 1555 N N . LYS A 1 200 ? 21.149 2.367 -15.323 1.00 81.75 200 LYS A N 1
ATOM 1556 C CA . LYS A 1 200 ? 20.946 1.785 -13.990 1.00 81.75 200 LYS A CA 1
ATOM 1557 C C . LYS A 1 200 ? 20.128 0.502 -14.072 1.00 81.75 200 LYS A C 1
ATOM 1559 O O . LYS A 1 200 ? 19.088 0.459 -14.725 1.00 81.75 200 LYS A O 1
ATOM 1564 N N . SER A 1 201 ? 20.573 -0.520 -13.344 1.00 82.56 201 SER A N 1
ATOM 1565 C CA . SER A 1 201 ? 19.719 -1.655 -13.000 1.00 82.56 201 SER A CA 1
ATOM 1566 C C . SER A 1 201 ? 18.778 -1.231 -11.875 1.00 82.56 201 SER A C 1
ATOM 1568 O O . SER A 1 201 ? 19.230 -0.721 -10.847 1.00 82.56 201 SER A O 1
ATOM 1570 N N . TRP A 1 202 ? 17.476 -1.413 -12.078 1.00 85.94 202 TRP A N 1
ATOM 1571 C CA . TRP A 1 202 ? 16.448 -1.085 -11.096 1.00 85.94 202 TRP A CA 1
ATOM 1572 C C . TRP A 1 202 ? 15.851 -2.393 -10.572 1.00 85.94 202 TRP A C 1
ATOM 1574 O O . TRP A 1 202 ? 15.325 -3.164 -11.373 1.00 85.94 202 TRP A O 1
ATOM 1584 N N . PRO A 1 203 ? 15.932 -2.690 -9.265 1.00 89.75 203 PRO A N 1
ATOM 1585 C CA . PRO A 1 203 ? 15.304 -3.887 -8.732 1.00 89.75 203 PRO A CA 1
ATOM 1586 C C . PRO A 1 203 ? 13.781 -3.743 -8.794 1.00 89.75 203 PRO A C 1
ATOM 1588 O O . PRO A 1 203 ? 13.224 -2.704 -8.430 1.00 89.75 203 PRO A O 1
ATOM 1591 N N . LEU A 1 204 ? 13.104 -4.801 -9.235 1.00 91.81 204 LEU A N 1
ATOM 1592 C CA . LEU A 1 204 ? 11.654 -4.897 -9.153 1.00 91.81 204 LEU A CA 1
ATOM 1593 C C . LEU A 1 204 ? 11.272 -5.269 -7.717 1.00 91.81 204 LEU A C 1
ATOM 1595 O O . LEU A 1 204 ? 11.540 -6.382 -7.275 1.00 91.81 204 LEU A O 1
ATOM 1599 N N . VAL A 1 205 ? 10.666 -4.327 -6.996 1.00 94.38 205 VAL A N 1
ATOM 1600 C CA . VAL A 1 205 ? 10.300 -4.483 -5.581 1.00 94.38 205 VAL A CA 1
ATOM 1601 C C . VAL A 1 205 ? 8.826 -4.179 -5.363 1.00 94.38 205 VAL A C 1
ATOM 1603 O O . VAL A 1 205 ? 8.241 -3.342 -6.058 1.00 94.38 205 VAL A O 1
ATOM 1606 N N . PHE A 1 206 ? 8.229 -4.806 -4.351 1.00 95.56 206 PHE A N 1
ATOM 1607 C CA . PHE A 1 206 ? 6.894 -4.429 -3.904 1.00 95.56 206 PHE A CA 1
ATOM 1608 C C . PHE A 1 206 ? 6.936 -3.067 -3.189 1.00 95.56 206 PHE A C 1
ATOM 1610 O O . PHE A 1 206 ? 7.810 -2.799 -2.363 1.00 95.56 206 PHE A O 1
ATOM 1617 N N . THR A 1 207 ? 5.993 -2.178 -3.508 1.00 94.50 207 THR A N 1
ATOM 1618 C CA . THR A 1 207 ? 5.906 -0.839 -2.907 1.00 94.50 207 THR A CA 1
ATOM 1619 C C . THR A 1 207 ? 4.457 -0.449 -2.645 1.00 94.50 207 THR A C 1
ATOM 1621 O O . THR A 1 207 ? 3.556 -0.816 -3.395 1.00 94.50 207 THR A O 1
ATOM 1624 N N . HIS A 1 208 ? 4.235 0.342 -1.593 1.00 94.62 208 HIS A N 1
ATOM 1625 C CA . HIS A 1 208 ? 2.907 0.820 -1.193 1.00 94.62 208 HIS A CA 1
ATOM 1626 C C . HIS A 1 208 ? 2.228 1.695 -2.261 1.00 94.62 208 HIS A C 1
ATOM 1628 O O . HIS A 1 208 ? 1.006 1.780 -2.324 1.00 94.62 208 HIS A O 1
ATOM 1634 N N . GLY A 1 209 ? 3.010 2.407 -3.076 1.00 91.00 209 GLY A N 1
ATOM 1635 C CA . GLY A 1 209 ? 2.495 3.353 -4.071 1.00 91.00 209 GLY A CA 1
ATOM 1636 C C . GLY A 1 209 ? 2.099 4.716 -3.490 1.00 91.00 209 GLY A C 1
ATOM 1637 O O . GLY A 1 209 ? 2.367 5.728 -4.122 1.00 91.00 209 GLY A O 1
ATOM 1638 N N . ASP A 1 210 ? 1.571 4.790 -2.266 1.00 92.56 210 ASP A N 1
ATOM 1639 C CA . ASP A 1 210 ? 1.192 6.064 -1.613 1.00 92.56 210 ASP A CA 1
ATOM 1640 C C . ASP A 1 210 ? 1.700 6.176 -0.162 1.00 92.56 210 ASP A C 1
ATOM 1642 O O . ASP A 1 210 ? 0.950 6.455 0.769 1.00 92.56 210 ASP A O 1
ATOM 1646 N N . LEU A 1 211 ? 2.968 5.838 0.090 1.00 94.62 211 LEU A N 1
ATOM 1647 C CA . LEU A 1 211 ? 3.503 5.876 1.456 1.00 94.62 211 LEU A CA 1
ATOM 1648 C C . LEU A 1 211 ? 3.712 7.329 1.911 1.00 94.62 211 LEU A C 1
ATOM 1650 O O . LEU A 1 211 ? 4.562 8.039 1.377 1.00 94.62 211 LEU A O 1
ATOM 1654 N N . SER A 1 212 ? 2.952 7.764 2.916 1.00 95.06 212 SER A N 1
ATOM 1655 C CA . SER A 1 212 ? 3.035 9.113 3.484 1.00 95.06 212 SER A CA 1
ATOM 1656 C C . SER A 1 212 ? 2.751 9.110 4.987 1.00 95.06 212 SER A C 1
ATOM 1658 O O . SER A 1 212 ? 2.202 8.152 5.531 1.00 95.06 212 SER A O 1
ATOM 1660 N N . SER A 1 213 ? 3.058 10.214 5.672 1.00 95.69 213 SER A N 1
ATOM 1661 C CA . SER A 1 213 ? 2.779 10.373 7.108 1.00 95.69 213 SER A CA 1
ATOM 1662 C C . SER A 1 213 ? 1.282 10.362 7.461 1.00 95.69 213 SER A C 1
ATOM 1664 O O . SER A 1 213 ? 0.934 10.260 8.639 1.00 95.69 213 SER A O 1
ATOM 1666 N N . LEU A 1 214 ? 0.397 10.450 6.460 1.00 94.44 214 LEU A N 1
ATOM 1667 C CA . LEU A 1 214 ? -1.056 10.316 6.608 1.00 94.44 214 LEU A CA 1
ATOM 1668 C C . LEU A 1 214 ? -1.519 8.851 6.564 1.00 94.44 214 LEU A C 1
ATOM 1670 O O . LEU A 1 214 ? -2.590 8.537 7.076 1.00 94.44 214 LEU A O 1
ATOM 1674 N N . ASN A 1 215 ? -0.690 7.973 5.999 1.00 96.44 215 ASN A N 1
ATOM 1675 C CA . ASN A 1 215 ? -0.960 6.549 5.803 1.00 96.44 215 ASN A CA 1
ATOM 1676 C C . ASN A 1 215 ? -0.165 5.663 6.779 1.00 96.44 215 ASN A C 1
ATOM 1678 O O . ASN A 1 215 ? -0.209 4.442 6.699 1.00 96.44 215 ASN A O 1
ATOM 1682 N N . ILE A 1 216 ? 0.551 6.270 7.729 1.00 98.06 216 ILE A N 1
ATOM 1683 C CA . ILE A 1 216 ? 1.246 5.571 8.814 1.00 98.06 216 ILE A CA 1
ATOM 1684 C C . ILE A 1 216 ? 0.52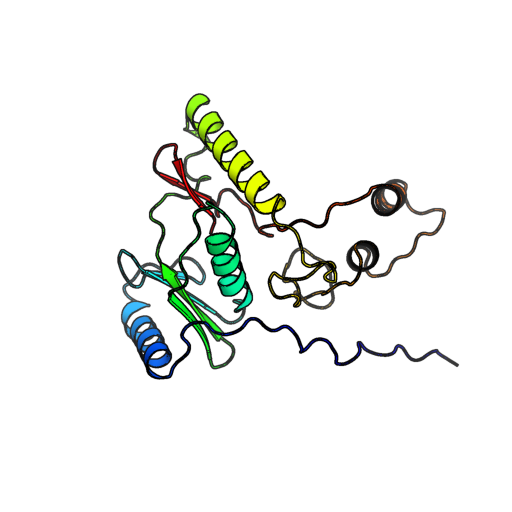6 5.902 10.116 1.00 98.06 216 ILE A C 1
ATOM 1686 O O . ILE A 1 216 ? 0.338 7.074 10.440 1.00 98.06 216 ILE A O 1
ATOM 1690 N N . LEU A 1 217 ? 0.126 4.883 10.869 1.00 98.06 217 LEU A N 1
ATOM 1691 C CA . LEU A 1 217 ? -0.527 5.014 12.164 1.00 98.06 217 LEU A CA 1
ATOM 1692 C C . LEU A 1 217 ? 0.446 4.648 13.281 1.00 98.06 217 LEU A C 1
ATOM 1694 O O . LEU A 1 217 ? 1.055 3.580 13.255 1.00 98.06 217 LEU A O 1
ATOM 1698 N N . ALA A 1 218 ? 0.531 5.499 14.298 1.00 97.88 218 ALA A N 1
ATOM 1699 C CA . ALA A 1 218 ? 1.347 5.273 15.482 1.00 97.88 218 ALA A CA 1
ATOM 1700 C C . ALA A 1 218 ? 0.512 5.321 16.768 1.00 97.88 218 ALA A C 1
ATOM 1702 O O . ALA A 1 218 ? -0.515 6.004 16.857 1.00 97.88 218 ALA A O 1
ATOM 1703 N N . ARG A 1 219 ? 0.973 4.597 17.789 1.00 97.00 219 ARG A N 1
ATOM 1704 C CA . ARG A 1 219 ? 0.496 4.699 19.171 1.00 97.00 219 ARG A CA 1
ATOM 1705 C C . ARG A 1 219 ? 1.707 4.921 20.065 1.00 97.00 219 ARG A C 1
ATOM 1707 O O . ARG A 1 219 ? 2.524 4.026 20.226 1.00 97.00 219 ARG A O 1
ATOM 1714 N N . GLY A 1 220 ? 1.830 6.120 20.630 1.00 95.38 220 GLY A N 1
ATOM 1715 C CA . GLY A 1 220 ? 3.065 6.501 21.313 1.00 95.38 220 GLY A CA 1
ATOM 1716 C C . GLY A 1 220 ? 4.224 6.525 20.319 1.00 95.38 220 GLY A C 1
ATOM 1717 O O . GLY A 1 220 ? 4.160 7.278 19.346 1.00 95.38 220 GLY A O 1
ATOM 1718 N N . ASP A 1 221 ? 5.239 5.697 20.560 1.00 96.88 221 ASP A N 1
ATOM 1719 C CA . ASP A 1 221 ? 6.449 5.572 19.736 1.00 96.88 221 ASP A CA 1
ATOM 1720 C C . ASP A 1 221 ? 6.487 4.264 18.933 1.00 96.88 221 ASP A C 1
ATOM 1722 O O . ASP A 1 221 ? 7.556 3.859 18.481 1.00 96.88 221 ASP A O 1
ATOM 1726 N N . ASP A 1 222 ? 5.343 3.602 18.766 1.00 98.06 222 ASP A N 1
ATOM 1727 C CA . ASP A 1 222 ? 5.240 2.335 18.045 1.00 98.06 222 ASP A CA 1
ATOM 1728 C C . ASP A 1 222 ? 4.347 2.507 16.811 1.00 98.06 222 ASP A C 1
ATOM 1730 O O . ASP A 1 222 ? 3.237 3.051 16.901 1.00 98.06 222 ASP A O 1
ATOM 1734 N N . ILE A 1 223 ? 4.828 2.055 15.650 1.00 98.38 223 ILE A N 1
ATOM 1735 C CA . ILE A 1 223 ? 4.028 2.001 14.423 1.00 98.38 223 ILE A CA 1
ATOM 1736 C C . ILE A 1 223 ? 3.066 0.821 14.543 1.00 98.38 223 ILE A C 1
ATOM 1738 O O . ILE A 1 223 ? 3.467 -0.324 14.725 1.00 98.38 223 ILE A O 1
ATOM 1742 N N . VAL A 1 224 ? 1.772 1.109 14.438 1.00 98.25 224 VAL A N 1
ATOM 1743 C CA . VAL A 1 224 ? 0.690 0.127 14.605 1.00 98.25 224 VAL A CA 1
ATOM 1744 C C . VAL A 1 224 ? -0.094 -0.115 13.322 1.00 98.25 224 VAL A C 1
ATOM 1746 O O . VAL A 1 224 ? -1.025 -0.916 13.335 1.00 98.25 224 VAL A O 1
ATOM 1749 N N . GLY A 1 225 ? 0.228 0.591 12.237 1.00 97.62 225 GLY A N 1
ATOM 1750 C CA . GLY A 1 225 ? -0.429 0.393 10.952 1.00 97.62 225 GLY A CA 1
ATOM 1751 C C . GLY A 1 225 ? 0.222 1.144 9.798 1.00 97.62 225 GLY A C 1
ATOM 1752 O O . GLY A 1 225 ? 0.614 2.297 9.961 1.00 97.62 225 GLY A O 1
ATOM 1753 N N . ILE A 1 226 ? 0.244 0.516 8.627 1.00 97.81 226 ILE A N 1
ATOM 1754 C CA . ILE A 1 226 ? 0.378 1.167 7.320 1.00 97.81 226 ILE A CA 1
ATOM 1755 C C . ILE A 1 226 ? -0.944 0.921 6.573 1.00 97.81 226 ILE A C 1
ATOM 1757 O O . ILE A 1 226 ? -1.410 -0.221 6.524 1.00 97.81 226 ILE A O 1
ATOM 1761 N N . ILE A 1 227 ? -1.606 1.986 6.103 1.00 93.31 227 ILE A N 1
ATOM 1762 C CA . ILE A 1 227 ? -3.005 1.966 5.616 1.00 93.31 227 ILE A CA 1
ATOM 1763 C C . ILE A 1 227 ? -3.208 2.567 4.225 1.00 93.31 227 ILE A C 1
ATOM 1765 O O . ILE A 1 227 ? -2.424 3.457 3.837 1.00 93.31 227 ILE A O 1
#

Mean predicted aligned error: 6.52 Å

Radius of gyration: 20.75 Å; Cα contacts (8 Å, |Δi|>4): 313; chains: 1; bounding box: 50×34×68 Å

Secondary structure (DSSP, 8-state):
-PPP--PPPTTTTS-PPPPBS--HHHHHHHHHHHHHHTTTS-EETTEEE-SSSEEEEEETT--HHHHHHHHHHHHH-----PPEEEEEEETTEEEEEEE----EETTTTGGGS-HHHHHHHHHHHHHHHHHHHTPPPPTT--B--TTS--EE-TTS-SSSSEE--BSSHHHHHHHHTTTPPP-TT--HHHHHHHHHHHHS--------SS--TTSEEEETTEEEEE-